Protein AF-A0A929DU86-F1 (afdb_monomer_lite)

Structure (mmCIF, N/CA/C/O backbone):
data_AF-A0A929DU86-F1
#
_entry.id   AF-A0A929DU86-F1
#
loop_
_atom_site.group_PDB
_atom_site.id
_atom_site.type_symbol
_atom_site.label_atom_id
_atom_site.label_alt_id
_atom_site.label_comp_id
_atom_site.label_asym_id
_atom_site.label_entity_id
_atom_site.label_seq_id
_atom_site.pdbx_PDB_ins_code
_atom_site.Cartn_x
_atom_site.Cartn_y
_atom_site.Cartn_z
_atom_site.occupancy
_atom_site.B_iso_or_equiv
_atom_site.auth_seq_id
_atom_site.auth_comp_id
_atom_site.auth_asym_id
_atom_site.auth_atom_id
_atom_site.pdbx_PDB_model_num
ATOM 1 N N . MET A 1 1 ? -38.414 12.224 11.458 1.00 49.38 1 MET A N 1
ATOM 2 C CA . MET A 1 1 ? -37.970 11.173 10.521 1.00 49.38 1 MET A CA 1
ATOM 3 C C . MET A 1 1 ? -37.760 9.918 11.339 1.00 49.38 1 MET A C 1
ATOM 5 O O . MET A 1 1 ? -37.027 9.978 12.318 1.00 49.38 1 MET A O 1
ATOM 9 N N . ASP A 1 2 ? -38.487 8.852 11.022 1.00 42.72 2 ASP A N 1
ATOM 10 C CA . ASP A 1 2 ? -38.368 7.562 11.698 1.00 42.72 2 ASP A CA 1
ATOM 11 C C . ASP A 1 2 ? -37.132 6.830 11.153 1.00 42.72 2 ASP A C 1
ATOM 13 O O . ASP A 1 2 ? -37.075 6.485 9.976 1.00 42.72 2 ASP A O 1
ATOM 17 N N . PHE A 1 3 ? -36.106 6.679 11.991 1.00 57.12 3 PHE A N 1
ATOM 18 C CA . PHE A 1 3 ? -34.837 6.036 11.633 1.00 57.12 3 PHE A CA 1
ATOM 19 C C . PHE A 1 3 ? -34.817 4.535 11.974 1.00 57.12 3 PHE A C 1
ATOM 21 O O . PHE A 1 3 ? -33.791 3.883 11.785 1.00 57.12 3 PHE A O 1
ATOM 28 N N . SER A 1 4 ? -35.930 3.971 12.464 1.00 52.88 4 SER A N 1
ATOM 29 C CA . SER A 1 4 ? -36.020 2.571 12.909 1.00 52.88 4 SER A CA 1
ATOM 30 C C . SER A 1 4 ? -35.920 1.536 11.777 1.00 52.88 4 SER A C 1
ATOM 32 O O . SER A 1 4 ? -35.673 0.361 12.038 1.00 52.88 4 SER A O 1
ATOM 34 N N . THR A 1 5 ? -36.047 1.967 10.519 1.00 49.41 5 THR A N 1
ATOM 35 C CA . THR A 1 5 ? -36.024 1.113 9.318 1.00 49.41 5 THR A CA 1
ATOM 36 C C . THR A 1 5 ? -34.770 1.272 8.452 1.00 49.41 5 THR A C 1
ATOM 38 O O . THR A 1 5 ? -34.666 0.628 7.404 1.00 49.41 5 THR A O 1
ATOM 41 N N . LEU A 1 6 ? -33.778 2.072 8.868 1.00 55.59 6 LEU A N 1
ATOM 42 C CA . LEU A 1 6 ? -32.525 2.193 8.117 1.00 55.59 6 LEU A CA 1
ATOM 43 C C . LEU A 1 6 ? -31.742 0.877 8.166 1.00 55.59 6 LEU A C 1
ATOM 45 O O . LEU A 1 6 ? -31.102 0.529 9.158 1.00 55.59 6 LEU A O 1
ATOM 49 N N . THR A 1 7 ? -31.781 0.141 7.058 1.00 59.94 7 THR A N 1
ATOM 50 C CA . THR A 1 7 ? -30.979 -1.067 6.894 1.00 59.94 7 THR A CA 1
ATOM 51 C C . THR A 1 7 ? -29.535 -0.642 6.656 1.00 59.94 7 THR A C 1
ATOM 53 O O . THR A 1 7 ? -29.201 -0.102 5.603 1.00 59.94 7 THR A O 1
ATOM 56 N N . VAL A 1 8 ? -28.672 -0.856 7.648 1.00 68.44 8 VAL A N 1
ATOM 57 C CA . VAL A 1 8 ? -27.230 -0.628 7.508 1.00 68.44 8 VAL A CA 1
ATOM 58 C C . VAL A 1 8 ? -26.722 -1.481 6.340 1.00 68.44 8 VAL A C 1
ATOM 60 O O . VAL A 1 8 ? -26.845 -2.709 6.361 1.00 68.44 8 VAL A O 1
ATOM 63 N N . VAL A 1 9 ? -26.194 -0.830 5.299 1.00 79.94 9 VAL A N 1
ATOM 64 C CA . VAL A 1 9 ? -25.701 -1.502 4.089 1.00 79.94 9 VAL A CA 1
ATOM 65 C C . VAL A 1 9 ? -24.575 -2.446 4.479 1.00 79.94 9 VAL A C 1
ATOM 67 O O . VAL A 1 9 ? -23.520 -2.002 4.902 1.00 79.94 9 VAL A O 1
ATOM 70 N N . ARG A 1 10 ? -24.761 -3.759 4.335 1.00 84.62 10 ARG A N 1
ATOM 71 C CA . ARG A 1 10 ? -23.707 -4.709 4.710 1.00 84.62 10 ARG A CA 1
ATOM 72 C C . ARG A 1 10 ? -22.477 -4.519 3.816 1.00 84.62 10 ARG A C 1
ATOM 74 O O . ARG A 1 10 ? -22.595 -4.715 2.605 1.00 84.62 10 ARG A O 1
ATOM 81 N N . PRO A 1 11 ? -21.301 -4.204 4.388 1.00 93.69 11 PRO A N 1
ATOM 82 C CA . PRO A 1 11 ? -20.085 -4.090 3.608 1.00 93.69 11 PRO A CA 1
ATOM 83 C C . PRO A 1 11 ? -19.728 -5.429 2.943 1.00 93.69 11 PRO A C 1
ATOM 85 O O . PRO A 1 11 ? -20.012 -6.493 3.516 1.00 93.69 11 PRO A O 1
ATOM 88 N N . PRO A 1 12 ? -19.115 -5.401 1.747 1.00 96.25 12 PRO A N 1
ATOM 89 C CA . PRO A 1 12 ? -18.686 -6.606 1.049 1.00 96.25 12 PRO A CA 1
ATOM 90 C C . PRO A 1 12 ? -17.732 -7.446 1.905 1.00 96.25 12 PRO A C 1
ATOM 92 O O . PRO A 1 12 ? -16.847 -6.924 2.589 1.00 96.25 12 PRO A O 1
ATOM 95 N N . GLU A 1 13 ? -17.921 -8.764 1.851 1.00 96.06 13 GLU A N 1
ATOM 96 C CA . GLU A 1 13 ? -17.039 -9.732 2.499 1.00 96.06 13 GLU A CA 1
ATOM 97 C C . GLU A 1 13 ? -15.807 -10.001 1.654 1.00 96.06 13 GLU A C 1
ATOM 99 O O . GLU A 1 13 ? -15.897 -10.139 0.434 1.00 96.06 13 GLU A O 1
ATOM 104 N N . VAL A 1 14 ? -14.667 -10.135 2.322 1.00 96.38 14 VAL A N 1
ATOM 105 C CA . VAL A 1 14 ? -13.437 -10.624 1.710 1.00 96.38 14 VAL A CA 1
ATOM 106 C C . VAL A 1 14 ? -12.867 -11.781 2.504 1.00 96.38 14 VAL A C 1
ATOM 108 O O . VAL A 1 14 ? -13.011 -11.858 3.720 1.00 96.38 14 VAL A O 1
ATOM 111 N N . ASN A 1 15 ? -12.213 -12.691 1.792 1.00 94.50 15 ASN A N 1
ATOM 112 C CA . ASN A 1 15 ? -11.548 -13.845 2.380 1.00 94.50 15 ASN A CA 1
ATOM 113 C C . ASN A 1 15 ? -10.096 -13.482 2.739 1.00 94.50 15 ASN A C 1
ATOM 115 O O . ASN A 1 15 ? -9.480 -12.663 2.056 1.00 94.50 15 ASN A O 1
ATOM 119 N N . SER A 1 16 ? -9.520 -14.083 3.779 1.00 94.44 16 SER A N 1
ATOM 120 C CA . SER A 1 16 ? -8.086 -13.951 4.074 1.00 94.44 16 SER A CA 1
ATOM 121 C C . SER A 1 16 ? -7.222 -14.829 3.165 1.00 94.44 16 SER A C 1
ATOM 123 O O . SER A 1 16 ? -6.085 -14.473 2.854 1.00 94.44 16 SER A O 1
ATOM 125 N N . SER A 1 17 ? -7.754 -15.964 2.708 1.00 93.75 17 SER A N 1
ATOM 126 C CA . SER A 1 17 ? -7.066 -16.861 1.782 1.00 93.75 17 SER A CA 1
ATOM 127 C C . SER A 1 17 ? -6.971 -16.250 0.385 1.00 93.75 17 SER A C 1
ATOM 129 O O . SER A 1 17 ? -7.870 -15.547 -0.088 1.00 93.75 17 SER A O 1
ATOM 131 N N . TRP A 1 18 ? -5.841 -16.482 -0.272 1.00 91.75 18 TRP A N 1
ATOM 132 C CA . TRP A 1 18 ? -5.642 -16.064 -1.651 1.00 91.75 18 TRP A CA 1
ATOM 133 C C . TRP A 1 18 ? -6.202 -17.117 -2.599 1.00 91.75 18 TRP A C 1
ATOM 135 O O . TRP A 1 18 ? -5.925 -18.307 -2.470 1.00 91.75 18 TRP A O 1
ATOM 145 N N . SER A 1 19 ? -6.982 -16.652 -3.564 1.00 93.31 19 SER A N 1
ATOM 146 C CA . SER A 1 19 ? -7.420 -17.447 -4.702 1.00 93.31 19 SER A CA 1
ATOM 147 C C . SER A 1 19 ? -6.293 -17.582 -5.731 1.00 93.31 19 SER A C 1
ATOM 149 O O . SER A 1 19 ? -5.336 -16.803 -5.743 1.00 93.31 19 SER A O 1
ATOM 151 N N . LEU A 1 20 ? -6.425 -18.533 -6.659 1.00 93.00 20 LEU A N 1
ATOM 152 C CA . LEU A 1 20 ? -5.516 -18.628 -7.808 1.00 93.00 20 LEU A CA 1
ATOM 153 C C . LEU A 1 20 ? -5.483 -17.327 -8.623 1.00 93.00 20 LEU A C 1
ATOM 155 O O . LEU A 1 20 ? -4.422 -16.936 -9.105 1.00 93.00 20 LEU A O 1
ATOM 159 N N . GLU A 1 21 ? -6.611 -16.620 -8.723 1.00 92.62 21 GLU A N 1
ATOM 160 C CA . GLU A 1 21 ? -6.683 -15.315 -9.383 1.00 92.62 21 GLU A CA 1
ATOM 161 C C . GLU A 1 21 ? -5.818 -14.266 -8.672 1.00 92.62 21 GLU A C 1
ATOM 163 O O . GLU A 1 21 ? -5.133 -13.487 -9.331 1.00 92.62 21 GLU A O 1
ATOM 168 N N . ASP A 1 22 ? -5.766 -14.281 -7.338 1.00 93.38 22 ASP A N 1
ATOM 169 C CA . ASP A 1 22 ? -4.914 -13.371 -6.565 1.00 93.38 22 ASP A CA 1
ATOM 170 C C . ASP A 1 22 ? -3.426 -13.657 -6.789 1.00 93.38 22 ASP A C 1
ATOM 172 O O . ASP A 1 22 ? -2.622 -12.731 -6.952 1.00 93.38 22 ASP A O 1
ATOM 176 N N . HIS A 1 23 ? -3.056 -14.939 -6.835 1.00 93.56 23 HIS A N 1
ATOM 177 C CA . HIS A 1 23 ? -1.688 -15.370 -7.113 1.00 93.56 23 HIS A CA 1
ATOM 178 C C . HIS A 1 23 ? -1.255 -14.987 -8.534 1.00 93.56 23 HIS A C 1
ATOM 180 O O . HIS A 1 23 ? -0.218 -14.339 -8.714 1.00 93.56 23 HIS A O 1
ATOM 186 N N . LEU A 1 24 ? -2.067 -15.325 -9.539 1.00 94.31 24 LEU A N 1
ATOM 187 C CA . LEU A 1 24 ? -1.808 -14.991 -10.941 1.00 94.31 24 LEU A CA 1
ATOM 188 C C . LEU A 1 24 ? -1.823 -13.478 -11.168 1.00 94.31 24 LEU A C 1
ATOM 190 O O . LEU A 1 24 ? -0.947 -12.942 -11.845 1.00 94.31 24 LEU A O 1
ATOM 194 N N . GLY A 1 25 ? -2.772 -12.772 -10.555 1.00 94.00 25 GLY A N 1
ATOM 195 C CA . GLY A 1 25 ? -2.869 -11.318 -10.584 1.00 94.00 25 GLY A CA 1
ATOM 196 C C . GLY A 1 25 ? -1.617 -10.664 -10.013 1.00 94.00 25 GLY A C 1
ATOM 197 O O . GLY A 1 25 ? -1.055 -9.772 -10.649 1.00 94.00 25 GLY A O 1
ATOM 198 N N . THR A 1 26 ? -1.128 -11.162 -8.873 1.00 92.38 26 THR A N 1
ATOM 199 C CA . THR A 1 26 ? 0.112 -10.698 -8.238 1.00 92.38 26 THR A CA 1
ATOM 200 C C . THR A 1 26 ? 1.330 -10.910 -9.126 1.00 92.38 26 THR A C 1
ATOM 202 O O . THR A 1 26 ? 2.142 -9.996 -9.283 1.00 92.38 26 THR A O 1
ATOM 205 N N . LEU A 1 27 ? 1.460 -12.090 -9.734 1.00 92.50 27 LEU A N 1
ATOM 206 C CA . LEU A 1 27 ? 2.554 -12.384 -10.655 1.00 92.50 27 LEU A CA 1
ATOM 207 C C . LEU A 1 27 ? 2.503 -11.457 -11.877 1.00 92.50 27 LEU A C 1
ATOM 209 O O . LEU A 1 27 ? 3.488 -10.803 -12.215 1.00 92.50 27 LEU A O 1
ATOM 213 N N . ARG A 1 28 ? 1.322 -11.316 -12.480 1.00 93.56 28 ARG A N 1
ATOM 214 C CA . ARG A 1 28 ? 1.081 -10.483 -13.661 1.00 93.56 28 ARG A CA 1
ATOM 215 C C . ARG A 1 28 ? 1.501 -9.025 -13.444 1.00 93.56 28 ARG A C 1
ATOM 217 O O . ARG A 1 28 ? 2.190 -8.452 -14.285 1.00 93.56 28 ARG A O 1
ATOM 224 N N . VAL A 1 29 ? 1.138 -8.421 -12.310 1.00 92.88 29 VAL A N 1
ATOM 225 C CA . VAL A 1 29 ? 1.489 -7.014 -12.025 1.00 92.88 29 VAL A CA 1
ATOM 226 C C . VAL A 1 29 ? 2.950 -6.805 -11.628 1.00 92.88 29 VAL A C 1
ATOM 228 O O . VAL A 1 29 ? 3.448 -5.677 -11.724 1.00 92.88 29 VAL A O 1
ATOM 231 N N . ARG A 1 30 ? 3.644 -7.862 -11.182 1.00 90.88 30 ARG A N 1
ATOM 232 C CA . ARG A 1 30 ? 5.102 -7.847 -10.983 1.00 90.88 30 ARG A CA 1
ATOM 233 C C . ARG A 1 30 ? 5.844 -7.824 -12.316 1.00 90.88 30 ARG A C 1
ATOM 235 O O . ARG A 1 30 ? 6.865 -7.158 -12.396 1.00 90.88 30 ARG A O 1
ATOM 242 N N . PHE A 1 31 ? 5.261 -8.417 -13.357 1.00 89.69 31 PHE A N 1
ATOM 243 C CA . PHE A 1 31 ? 5.701 -8.279 -14.748 1.00 89.69 31 PHE A CA 1
ATOM 244 C C . PHE A 1 31 ? 5.106 -7.058 -15.473 1.00 89.69 31 PHE A C 1
ATOM 246 O O . PHE A 1 31 ? 5.039 -7.032 -16.697 1.00 89.69 31 PHE A O 1
ATOM 253 N N . SER A 1 32 ? 4.628 -6.050 -14.735 1.00 87.50 32 SER A N 1
ATOM 254 C CA . SER A 1 32 ? 4.106 -4.783 -15.286 1.00 87.50 32 SER A CA 1
ATOM 255 C C . SER A 1 32 ? 2.826 -4.890 -16.121 1.00 87.50 32 SER A C 1
ATOM 257 O O . SER A 1 32 ? 2.322 -3.880 -16.618 1.00 87.50 32 SER A O 1
ATOM 259 N N . ILE A 1 33 ? 2.226 -6.074 -16.230 1.00 90.00 33 ILE A N 1
ATOM 260 C CA . ILE A 1 33 ? 1.021 -6.295 -17.027 1.00 90.00 33 ILE A CA 1
ATOM 261 C C . ILE A 1 33 ? -0.202 -5.840 -16.217 1.00 90.00 33 ILE A C 1
ATOM 263 O O . ILE A 1 33 ? -0.521 -6.377 -15.157 1.00 90.00 33 ILE A O 1
ATOM 267 N N . GLY A 1 34 ? -0.908 -4.814 -16.701 1.00 89.06 34 GLY A N 1
ATOM 268 C CA . GLY A 1 34 ? -2.147 -4.323 -16.078 1.00 89.06 34 GLY A CA 1
ATOM 269 C C . GLY A 1 34 ? -1.977 -3.659 -14.702 1.00 89.06 34 GLY A C 1
ATOM 270 O O . GLY A 1 34 ? -2.978 -3.357 -14.054 1.00 89.06 34 GLY A O 1
ATOM 271 N N . ARG A 1 35 ? -0.737 -3.385 -14.268 1.00 88.00 35 ARG A N 1
ATOM 272 C CA . ARG A 1 35 ? -0.401 -2.835 -12.941 1.00 88.00 35 ARG A CA 1
ATOM 273 C C . ARG A 1 35 ? -1.194 -1.573 -12.585 1.00 88.00 35 ARG A C 1
ATOM 275 O O . ARG A 1 35 ? -1.742 -1.487 -11.492 1.00 88.00 35 ARG A O 1
ATOM 282 N N . ASN A 1 36 ? -1.329 -0.635 -13.525 1.00 87.62 36 ASN A N 1
ATOM 283 C CA . ASN A 1 36 ? -2.003 0.653 -13.295 1.00 87.62 36 ASN A CA 1
ATOM 284 C C . ASN A 1 36 ? -3.511 0.528 -13.014 1.00 87.62 36 ASN A C 1
ATOM 286 O O . ASN A 1 36 ? -4.114 1.461 -12.483 1.00 87.62 36 ASN A O 1
ATOM 290 N N . ARG A 1 37 ? -4.120 -0.612 -13.365 1.00 92.19 37 ARG A N 1
ATOM 291 C CA . ARG A 1 37 ? -5.552 -0.897 -13.188 1.00 92.19 37 ARG A CA 1
ATOM 292 C C . ARG A 1 37 ? -5.820 -1.949 -12.106 1.00 92.19 37 ARG A C 1
ATOM 294 O O . ARG A 1 37 ? -6.964 -2.344 -11.922 1.00 92.19 37 ARG A O 1
ATOM 301 N N . TYR A 1 38 ? -4.795 -2.409 -11.387 1.00 95.62 38 TYR A N 1
ATOM 302 C CA . TYR A 1 38 ? -4.934 -3.472 -10.391 1.00 95.62 38 TYR A CA 1
ATOM 303 C C . TYR A 1 38 ? -5.400 -2.913 -9.041 1.00 95.62 38 TYR A C 1
ATOM 305 O O . TYR A 1 38 ? -4.601 -2.640 -8.142 1.00 95.62 38 TYR A O 1
ATOM 313 N N . ARG A 1 39 ? -6.710 -2.675 -8.933 1.00 96.75 39 ARG A N 1
ATOM 314 C CA . ARG A 1 39 ? -7.329 -1.935 -7.827 1.00 96.75 39 ARG A CA 1
ATOM 315 C C . ARG A 1 39 ? -8.546 -2.660 -7.271 1.00 96.75 39 ARG A C 1
ATOM 317 O O . ARG A 1 39 ? -9.203 -3.412 -7.985 1.00 96.75 39 ARG A O 1
ATOM 324 N N . VAL A 1 40 ? -8.847 -2.388 -6.010 1.00 97.44 40 VAL A N 1
ATOM 325 C CA . VAL A 1 40 ? -10.145 -2.677 -5.384 1.00 97.44 40 VAL A CA 1
ATOM 326 C C . VAL A 1 40 ? -10.956 -1.383 -5.284 1.00 97.44 40 VAL A C 1
ATOM 328 O O . VAL A 1 40 ? -10.398 -0.293 -5.410 1.00 97.44 40 VAL A O 1
ATOM 331 N N . LYS A 1 41 ? -12.276 -1.474 -5.096 1.00 97.75 41 LYS A N 1
ATOM 332 C CA . LYS A 1 41 ? -13.083 -0.269 -4.863 1.00 97.75 41 LYS A CA 1
ATOM 333 C C . LYS A 1 41 ? -12.730 0.309 -3.481 1.00 97.75 41 LYS A C 1
ATOM 335 O O . LYS A 1 41 ? -12.543 -0.464 -2.546 1.00 97.75 41 LYS A O 1
ATOM 340 N N . PRO A 1 42 ? -12.597 1.632 -3.324 1.00 98.25 42 PRO A N 1
ATOM 341 C CA . PRO A 1 42 ? -12.499 2.236 -2.000 1.00 98.25 42 PRO A CA 1
ATOM 342 C C . PRO A 1 42 ? -13.771 1.991 -1.187 1.00 98.25 42 PRO A C 1
ATOM 344 O O . PRO A 1 42 ? -14.856 1.847 -1.756 1.00 98.25 42 PRO A O 1
ATOM 347 N N . GLY A 1 43 ? -13.633 1.969 0.133 1.00 97.88 43 GLY A N 1
ATOM 348 C CA . GLY A 1 43 ? -14.745 1.771 1.055 1.00 97.88 43 GLY A CA 1
ATOM 349 C C . GLY A 1 43 ? -14.431 0.782 2.170 1.00 97.88 43 GLY A C 1
ATOM 350 O O . GLY A 1 43 ? -13.282 0.403 2.399 1.00 97.88 43 GLY A O 1
ATOM 351 N N . LEU A 1 44 ? -15.475 0.382 2.891 1.00 98.38 44 LEU A N 1
ATOM 352 C CA . LEU A 1 44 ? -15.375 -0.537 4.018 1.00 98.38 44 LEU A CA 1
ATOM 353 C C . LEU A 1 44 ? -15.578 -1.977 3.546 1.00 98.38 44 LEU A C 1
ATOM 355 O O . LEU A 1 44 ? -16.484 -2.260 2.766 1.00 98.38 44 LEU A O 1
ATOM 359 N N . TYR A 1 45 ? -14.756 -2.884 4.052 1.00 98.50 45 TYR A N 1
ATOM 360 C CA . TYR A 1 45 ? -14.836 -4.318 3.804 1.00 98.50 45 TYR A CA 1
ATOM 361 C C . TYR A 1 45 ? -14.856 -5.061 5.134 1.00 98.50 45 TYR A C 1
ATOM 363 O O . TYR A 1 45 ? -14.207 -4.637 6.094 1.00 98.50 45 TYR A O 1
ATOM 371 N N . ARG A 1 46 ? -15.568 -6.187 5.186 1.00 97.56 46 ARG A N 1
ATOM 372 C CA . ARG A 1 46 ? -15.538 -7.085 6.345 1.00 97.56 46 ARG A CA 1
ATOM 373 C C . ARG A 1 46 ? -14.657 -8.294 6.067 1.00 97.56 46 ARG A C 1
ATOM 375 O O . ARG A 1 46 ? -14.808 -8.946 5.034 1.00 97.56 46 ARG A O 1
ATOM 382 N N . LEU A 1 47 ? -13.770 -8.599 7.004 1.00 97.75 47 LEU A N 1
ATOM 383 C CA . LEU A 1 47 ? -13.033 -9.853 7.050 1.00 97.75 47 LEU A CA 1
ATOM 384 C C . LEU A 1 47 ? -13.626 -10.710 8.168 1.00 97.75 47 LEU A C 1
ATOM 386 O O . LEU A 1 47 ? -13.615 -10.288 9.322 1.00 97.75 47 LEU A O 1
ATOM 390 N N . GLY A 1 48 ? -14.172 -11.874 7.814 1.00 95.88 48 GLY A N 1
ATOM 391 C CA . GLY A 1 48 ? -14.896 -12.726 8.756 1.00 95.88 48 GLY A CA 1
ATOM 392 C C . GLY A 1 48 ? -16.227 -12.108 9.205 1.00 95.88 48 GLY A C 1
ATOM 393 O O . GLY A 1 48 ? -17.030 -11.636 8.386 1.00 95.88 48 GLY A O 1
ATOM 394 N N . ARG A 1 49 ? -16.474 -12.121 10.517 1.00 96.06 49 ARG A N 1
ATOM 395 C CA . ARG A 1 49 ? -17.698 -11.640 11.178 1.00 96.06 49 ARG A CA 1
ATOM 396 C C . ARG A 1 49 ? -17.390 -10.520 12.187 1.00 96.06 49 ARG A C 1
ATOM 398 O O . ARG A 1 49 ? -17.637 -10.694 13.379 1.00 96.06 49 ARG A O 1
ATOM 405 N N . PRO A 1 50 ? -16.866 -9.366 11.736 1.00 97.06 50 PRO A N 1
ATOM 406 C CA . PRO A 1 50 ? -16.479 -8.290 12.637 1.00 97.06 50 PRO A CA 1
ATOM 407 C C . PRO A 1 50 ? -17.678 -7.704 13.382 1.00 97.06 50 PRO A C 1
ATOM 409 O O . PRO A 1 50 ? -18.743 -7.464 12.808 1.00 97.06 50 PRO A O 1
ATOM 412 N N . GLY A 1 51 ? -17.476 -7.483 14.679 1.00 95.44 51 GLY A N 1
ATOM 413 C CA . GLY A 1 51 ? -18.432 -6.851 15.578 1.00 95.44 51 GLY A CA 1
ATOM 414 C C . GLY A 1 51 ? -18.153 -5.361 15.771 1.00 95.44 51 GLY A C 1
ATOM 415 O O . GLY A 1 51 ? -17.310 -4.764 15.097 1.00 95.44 51 GLY A O 1
ATOM 416 N N . LYS A 1 52 ? -18.849 -4.761 16.743 1.00 96.50 52 LYS A N 1
ATOM 417 C CA . LYS A 1 52 ? -18.686 -3.339 17.084 1.00 96.50 52 LYS A CA 1
ATOM 418 C C . LYS A 1 52 ? -17.346 -3.006 17.738 1.00 96.50 52 LYS A C 1
ATOM 420 O O . LYS A 1 52 ? -16.917 -1.857 17.667 1.00 96.50 52 LYS A O 1
ATOM 425 N N . ASP A 1 53 ? -16.696 -3.999 18.330 1.00 96.81 53 ASP A N 1
ATOM 426 C CA . ASP A 1 53 ? -15.411 -3.841 19.014 1.00 96.81 53 ASP A CA 1
ATOM 427 C C . ASP A 1 53 ? -14.231 -4.355 18.168 1.00 96.81 53 ASP A C 1
ATOM 429 O O . ASP A 1 53 ? -13.087 -4.307 18.613 1.00 96.81 53 ASP A O 1
ATOM 433 N N . SER A 1 54 ? -14.499 -4.843 16.948 1.00 97.62 54 SER A N 1
ATOM 434 C CA . SER A 1 54 ? -13.474 -5.302 16.005 1.00 97.62 54 SER A CA 1
ATOM 435 C C . SER A 1 54 ? -12.649 -4.140 15.460 1.00 97.62 54 SER A C 1
ATOM 437 O O . SER A 1 54 ? -13.191 -3.102 15.082 1.00 97.62 54 SER A O 1
ATOM 439 N N . GLU A 1 55 ? -11.339 -4.353 15.323 1.00 97.94 55 GLU A N 1
ATOM 440 C CA . GLU A 1 55 ? -10.422 -3.325 14.831 1.00 97.94 55 GLU A CA 1
ATOM 441 C C . GLU A 1 55 ? -10.732 -2.869 13.402 1.00 97.94 55 GLU A C 1
ATOM 443 O O . GLU A 1 55 ? -11.135 -3.653 12.539 1.00 97.94 55 GLU A O 1
ATOM 448 N N . VAL A 1 56 ? -10.443 -1.590 13.144 1.00 98.62 56 VAL A N 1
ATOM 449 C CA . VAL A 1 56 ? -10.500 -0.987 11.810 1.00 98.62 56 VAL A CA 1
ATOM 450 C C . VAL A 1 56 ? -9.083 -0.801 11.281 1.00 98.62 56 VAL A C 1
ATOM 452 O O . VAL A 1 56 ? -8.329 0.039 11.778 1.00 98.62 56 VAL A O 1
ATOM 455 N N . ILE A 1 57 ? -8.733 -1.568 10.252 1.00 98.62 57 ILE A N 1
ATOM 456 C CA . ILE A 1 57 ? -7.426 -1.551 9.595 1.00 98.62 57 ILE A CA 1
ATOM 457 C C . ILE A 1 57 ? -7.522 -0.743 8.302 1.00 98.62 57 ILE A C 1
ATOM 459 O O . ILE A 1 57 ? -8.313 -1.063 7.417 1.00 98.62 57 ILE A O 1
ATOM 463 N N . VAL A 1 58 ? -6.713 0.305 8.174 1.00 98.75 58 VAL A N 1
ATOM 464 C CA . VAL A 1 58 ? -6.712 1.186 7.001 1.00 98.75 58 VAL A CA 1
ATOM 465 C C . VAL A 1 58 ? -5.683 0.702 5.980 1.00 98.75 58 VAL A C 1
ATOM 467 O O . VAL A 1 58 ? -4.550 0.380 6.333 1.00 98.75 58 VAL A O 1
ATOM 470 N N . THR A 1 59 ? -6.041 0.678 4.698 1.00 98.62 59 THR A N 1
ATOM 471 C CA . THR A 1 59 ? -5.113 0.338 3.608 1.00 98.62 59 THR A CA 1
ATOM 472 C C . THR A 1 59 ? -5.424 1.110 2.324 1.00 98.62 59 THR A C 1
ATOM 474 O O . THR A 1 59 ? -6.392 1.861 2.247 1.00 98.62 59 THR A O 1
ATOM 477 N N . ALA A 1 60 ? -4.560 0.973 1.325 1.00 98.38 60 ALA A N 1
ATOM 478 C CA . ALA A 1 60 ? -4.689 1.593 0.009 1.00 98.38 60 ALA A CA 1
ATOM 479 C C . ALA A 1 60 ? -5.525 0.721 -0.945 1.00 98.38 60 ALA A C 1
ATOM 481 O O . ALA A 1 60 ? -5.497 -0.507 -0.841 1.00 98.38 60 ALA A O 1
ATOM 482 N N . ASN A 1 61 ? -6.193 1.323 -1.936 1.00 98.19 61 ASN A N 1
ATOM 483 C CA . ASN A 1 61 ? -6.964 0.574 -2.938 1.00 98.19 61 ASN A CA 1
ATOM 484 C C . ASN A 1 61 ? -6.115 -0.139 -4.001 1.00 98.19 61 ASN A C 1
ATOM 486 O O . ASN A 1 61 ? -6.661 -0.800 -4.887 1.00 98.19 61 ASN A O 1
ATOM 490 N N . TYR A 1 62 ? -4.785 -0.049 -3.927 1.00 97.75 62 TYR A N 1
ATOM 491 C CA . TYR A 1 62 ? -3.916 -0.912 -4.715 1.00 97.75 62 TYR A CA 1
ATOM 492 C C . TYR A 1 62 ? -4.090 -2.365 -4.275 1.00 97.75 62 TYR A C 1
ATOM 494 O O . TYR A 1 62 ? -3.783 -2.713 -3.133 1.00 97.75 62 TYR A O 1
ATOM 502 N N . LYS A 1 63 ? -4.557 -3.233 -5.181 1.00 97.19 63 LYS A N 1
ATOM 503 C CA . LYS A 1 63 ? -5.017 -4.578 -4.807 1.00 97.19 63 LYS A CA 1
ATOM 504 C C . LYS A 1 63 ? -3.918 -5.431 -4.159 1.00 97.19 63 LYS A C 1
ATOM 506 O O . LYS A 1 63 ? -4.226 -6.179 -3.246 1.00 97.19 63 LYS A O 1
ATOM 511 N N . LEU A 1 64 ? -2.638 -5.246 -4.509 1.00 95.69 64 LEU A N 1
ATOM 512 C CA . LEU A 1 64 ? -1.537 -5.903 -3.783 1.00 95.69 64 LEU A CA 1
ATOM 513 C C . LEU A 1 64 ? -1.450 -5.475 -2.312 1.00 95.69 64 LEU A C 1
ATOM 515 O O . LEU A 1 64 ? -1.224 -6.314 -1.451 1.00 95.69 64 LEU A O 1
ATOM 519 N N . SER A 1 65 ? -1.603 -4.181 -2.014 1.00 97.00 65 SER A N 1
ATOM 520 C CA . SER A 1 65 ? -1.583 -3.684 -0.631 1.00 97.00 65 SER A CA 1
ATOM 521 C C . SER A 1 65 ? -2.783 -4.209 0.153 1.00 97.00 65 SER A C 1
ATOM 523 O O . SER A 1 65 ? -2.633 -4.656 1.287 1.00 97.00 65 SER A O 1
ATOM 525 N N . PHE A 1 66 ? -3.958 -4.212 -0.474 1.00 97.94 66 PHE A N 1
ATOM 526 C CA . PHE A 1 66 ? -5.173 -4.783 0.095 1.00 97.94 66 PHE A CA 1
ATOM 527 C C . PHE A 1 66 ? -5.046 -6.291 0.378 1.00 97.94 66 PHE A C 1
ATOM 529 O O . PHE A 1 66 ? -5.348 -6.745 1.482 1.00 97.94 66 PHE A O 1
ATOM 536 N N . ASP A 1 67 ? -4.550 -7.061 -0.597 1.00 97.56 67 ASP A N 1
ATOM 537 C CA . ASP A 1 67 ? -4.414 -8.518 -0.510 1.00 97.56 67 ASP A CA 1
ATOM 538 C C . ASP A 1 67 ? -3.436 -8.956 0.584 1.00 97.56 67 ASP A C 1
ATOM 540 O O . ASP A 1 67 ? -3.675 -9.971 1.241 1.00 97.56 67 ASP A O 1
ATOM 544 N N . GLN A 1 68 ? -2.355 -8.199 0.799 1.00 97.00 68 GLN A N 1
ATOM 545 C CA . GLN A 1 68 ? -1.428 -8.474 1.897 1.00 97.00 68 GLN A CA 1
ATOM 546 C C . GLN A 1 68 ? -2.086 -8.229 3.255 1.00 97.00 68 GLN A C 1
ATOM 548 O O . GLN A 1 68 ? -2.012 -9.090 4.126 1.00 97.00 68 GLN A O 1
ATOM 553 N N . VAL A 1 69 ? -2.823 -7.123 3.414 1.00 97.88 69 VAL A N 1
ATOM 554 C CA . VAL A 1 69 ? -3.527 -6.824 4.671 1.00 97.88 69 VAL A CA 1
ATOM 555 C C . VAL A 1 69 ? -4.558 -7.902 5.005 1.00 97.88 69 VAL A C 1
ATOM 557 O O . VAL A 1 69 ? -4.491 -8.480 6.088 1.00 97.88 69 VAL A O 1
ATOM 560 N N . ARG A 1 70 ? -5.475 -8.243 4.087 1.00 97.12 70 ARG A N 1
ATOM 561 C CA . ARG A 1 70 ? -6.503 -9.266 4.375 1.00 97.12 70 ARG A CA 1
ATOM 562 C C . ARG A 1 70 ? -5.895 -10.637 4.690 1.00 97.12 70 ARG A C 1
ATOM 564 O O . ARG A 1 70 ? -6.427 -11.362 5.525 1.00 97.12 70 ARG A O 1
ATOM 571 N N . ARG A 1 71 ? -4.767 -10.984 4.057 1.00 97.25 71 ARG A N 1
ATOM 572 C CA . ARG A 1 71 ? -4.055 -12.243 4.303 1.00 97.25 71 ARG A CA 1
ATOM 573 C C . ARG A 1 71 ? -3.390 -12.261 5.672 1.00 97.25 71 ARG A C 1
ATOM 575 O O . ARG A 1 71 ? -3.529 -13.244 6.397 1.00 97.25 71 ARG A O 1
ATOM 582 N N . SER A 1 72 ? -2.693 -11.190 6.043 1.00 97.12 72 SER A N 1
ATOM 583 C CA . SER A 1 72 ? -2.038 -11.087 7.351 1.00 97.12 72 SER A CA 1
ATOM 584 C C . SER A 1 72 ? -3.035 -11.144 8.512 1.00 97.12 72 SER A C 1
ATOM 586 O O . SER A 1 72 ? -2.717 -11.663 9.579 1.00 97.12 72 SER A O 1
ATOM 588 N N . LEU A 1 73 ? -4.267 -10.688 8.283 1.00 97.00 73 LEU A N 1
ATOM 589 C CA . LEU A 1 73 ? -5.362 -10.731 9.251 1.00 97.00 73 LEU A CA 1
ATOM 590 C C . LEU A 1 73 ? -6.090 -12.085 9.312 1.00 97.00 73 LEU A C 1
ATOM 592 O O . LEU A 1 73 ? -7.111 -12.193 9.982 1.00 97.00 73 LEU A O 1
ATOM 596 N N . SER A 1 74 ? -5.588 -13.135 8.649 1.00 96.19 74 SER A N 1
ATOM 597 C CA . SER A 1 74 ? -6.214 -14.460 8.713 1.00 96.19 74 SER A CA 1
ATOM 598 C C . SER A 1 74 ? -6.405 -14.927 10.159 1.00 96.19 74 SER A C 1
ATOM 600 O O . SER A 1 74 ? -5.451 -14.919 10.951 1.00 96.19 74 SER A O 1
ATOM 602 N N . GLY A 1 75 ? -7.633 -15.351 10.470 1.00 94.56 75 GLY A N 1
ATOM 603 C CA . GLY A 1 75 ? -8.066 -15.758 11.807 1.00 94.56 75 GLY A CA 1
ATOM 604 C C . GLY A 1 75 ? -8.571 -14.619 12.702 1.00 94.56 75 GLY A C 1
ATOM 605 O O . GLY A 1 75 ? -8.906 -14.892 13.848 1.00 94.56 75 GLY A O 1
ATOM 606 N N . LEU A 1 76 ? -8.629 -13.374 12.214 1.00 95.62 76 LEU A N 1
ATOM 607 C CA . LEU A 1 76 ? -9.237 -12.245 12.923 1.00 95.62 76 LEU A CA 1
ATOM 608 C C . LEU A 1 76 ? -10.500 -11.750 12.220 1.00 95.62 76 LEU A C 1
ATOM 610 O O . LEU A 1 76 ? -10.542 -11.637 10.995 1.00 95.62 76 LEU A O 1
ATOM 614 N N . ASP A 1 77 ? -11.480 -11.361 13.029 1.00 97.62 77 ASP A N 1
ATOM 615 C CA . ASP A 1 77 ? -12.653 -10.621 12.585 1.00 97.62 77 ASP A CA 1
ATOM 616 C C . ASP A 1 77 ? -12.352 -9.117 12.630 1.00 97.62 77 ASP A C 1
ATOM 618 O O . ASP A 1 77 ? -12.239 -8.523 13.708 1.00 97.62 77 ASP A O 1
ATOM 622 N N . ALA A 1 78 ? -12.199 -8.497 11.459 1.00 98.00 78 ALA A N 1
ATOM 623 C CA . ALA A 1 78 ? -11.756 -7.109 11.340 1.00 98.00 78 ALA A CA 1
ATOM 624 C C . ALA A 1 78 ? -12.489 -6.337 10.237 1.00 98.00 78 ALA A C 1
ATOM 626 O O . ALA A 1 78 ? -12.935 -6.892 9.227 1.00 98.00 78 ALA A O 1
ATOM 627 N N . TRP A 1 79 ? -12.558 -5.022 10.417 1.00 98.50 79 TRP A N 1
ATOM 628 C CA . TRP A 1 79 ? -12.988 -4.080 9.394 1.00 98.50 79 TRP A CA 1
ATOM 629 C C . TRP A 1 79 ? -11.770 -3.587 8.612 1.00 98.50 79 TRP A C 1
ATOM 631 O O . TRP A 1 79 ? -10.784 -3.154 9.205 1.00 98.50 79 TRP A O 1
ATOM 641 N N . ILE A 1 80 ? -11.823 -3.617 7.281 1.00 98.69 80 ILE A N 1
ATOM 642 C CA . ILE A 1 80 ? -10.761 -3.087 6.417 1.00 98.69 80 ILE A CA 1
ATOM 643 C C . ILE A 1 80 ? -11.298 -1.845 5.705 1.00 98.69 80 ILE A C 1
ATOM 645 O O . ILE A 1 80 ? -12.185 -1.949 4.859 1.00 98.69 80 ILE A O 1
ATOM 649 N N . LEU A 1 81 ? -10.769 -0.671 6.049 1.00 98.75 81 LEU A N 1
ATOM 650 C CA . LEU A 1 81 ? -11.116 0.597 5.411 1.00 98.75 81 LEU A CA 1
ATOM 651 C C . LEU A 1 81 ? -10.112 0.900 4.296 1.00 98.75 81 LEU A C 1
ATOM 653 O O . LEU A 1 81 ? -8.927 1.128 4.543 1.00 98.75 81 LEU A O 1
ATOM 657 N N . VAL A 1 82 ? -10.588 0.903 3.059 1.00 98.75 82 VAL A N 1
ATOM 658 C CA . VAL A 1 82 ? -9.765 1.068 1.862 1.00 98.75 82 VAL A CA 1
ATOM 659 C C . VAL A 1 82 ? -9.871 2.499 1.345 1.00 98.75 82 VAL A C 1
ATOM 661 O O . VAL A 1 82 ? -10.955 2.945 0.973 1.00 98.75 82 VAL A O 1
ATOM 664 N N . LEU A 1 83 ? -8.737 3.197 1.284 1.00 98.62 83 LEU A N 1
ATOM 665 C CA . LEU A 1 83 ? -8.630 4.563 0.765 1.00 98.62 83 LEU A CA 1
ATOM 666 C C . LEU A 1 83 ? -8.429 4.586 -0.752 1.00 98.62 83 LEU A C 1
ATOM 668 O O . LEU A 1 83 ? -7.733 3.727 -1.300 1.00 98.62 83 LEU A O 1
ATOM 672 N N . GLU A 1 84 ? -8.973 5.597 -1.430 1.00 98.06 84 GLU A N 1
ATOM 673 C CA . GLU A 1 84 ? -8.700 5.849 -2.846 1.00 98.06 84 GLU A CA 1
ATOM 674 C C . GLU A 1 84 ? -7.276 6.385 -3.025 1.00 98.06 84 GLU A C 1
ATOM 676 O O . GLU A 1 84 ? -6.973 7.538 -2.728 1.00 98.06 84 GLU A O 1
ATOM 681 N N . THR A 1 85 ? -6.385 5.538 -3.537 1.00 97.75 85 THR A N 1
ATOM 682 C CA . THR A 1 85 ? -4.991 5.898 -3.831 1.00 97.75 85 THR A CA 1
ATOM 683 C C . THR A 1 85 ? -4.653 5.752 -5.308 1.00 97.75 85 THR A C 1
ATOM 685 O O . THR A 1 85 ? -3.483 5.711 -5.687 1.00 97.75 85 THR A O 1
ATOM 688 N N . TYR A 1 86 ? -5.663 5.625 -6.164 1.00 96.38 86 TYR A N 1
ATOM 689 C CA . TYR A 1 86 ? -5.543 5.414 -7.597 1.00 96.38 86 TYR A CA 1
ATOM 690 C C . TYR A 1 86 ? -4.609 4.251 -7.950 1.00 96.38 86 TYR A C 1
ATOM 692 O O . TYR A 1 86 ? -3.836 4.315 -8.908 1.00 96.38 86 TYR A O 1
ATOM 700 N N . GLY A 1 87 ? -4.681 3.157 -7.184 1.00 95.38 87 GLY A N 1
ATOM 701 C CA . GLY A 1 87 ? -3.856 1.972 -7.412 1.00 95.38 87 GLY A CA 1
ATOM 702 C C . GLY A 1 87 ? -2.380 2.165 -7.078 1.00 95.38 87 GLY A C 1
ATOM 703 O O . GLY A 1 87 ? -1.535 1.447 -7.610 1.00 95.38 87 GLY A O 1
ATOM 704 N N . ILE A 1 88 ? -2.060 3.124 -6.210 1.00 96.00 88 ILE A N 1
ATOM 705 C CA . ILE A 1 88 ? -0.716 3.345 -5.680 1.00 96.00 88 ILE A CA 1
ATOM 706 C C . ILE A 1 88 ? -0.624 2.707 -4.285 1.00 96.00 88 ILE A C 1
ATOM 708 O O . ILE A 1 88 ? -1.565 2.782 -3.494 1.00 96.00 88 ILE A O 1
ATOM 712 N N . ASN A 1 89 ? 0.501 2.051 -3.981 1.00 96.00 89 ASN A N 1
ATOM 713 C CA . ASN A 1 89 ? 0.751 1.469 -2.656 1.00 96.00 89 ASN A CA 1
ATOM 714 C C . ASN A 1 89 ? 0.743 2.540 -1.545 1.00 96.00 89 ASN A C 1
ATOM 716 O O . ASN A 1 89 ? 0.891 3.726 -1.825 1.00 96.00 89 ASN A O 1
ATOM 720 N N . VAL A 1 90 ? 0.640 2.110 -0.284 1.00 97.75 90 VAL A N 1
ATOM 721 C CA . VAL A 1 90 ? 0.541 3.009 0.880 1.00 97.75 90 VAL A CA 1
ATOM 722 C C . VAL A 1 90 ? 1.671 4.044 0.945 1.00 97.75 90 VAL A C 1
ATOM 724 O O . VAL A 1 90 ? 1.386 5.230 1.060 1.00 97.75 90 VAL A O 1
ATOM 727 N N . TRP A 1 91 ? 2.937 3.626 0.851 1.00 96.50 91 TRP A N 1
ATOM 728 C CA . TRP A 1 91 ? 4.079 4.528 1.049 1.00 96.50 91 TRP A CA 1
ATOM 729 C C . TRP A 1 91 ? 4.164 5.605 -0.039 1.00 96.50 91 TRP A C 1
ATOM 731 O O . TRP A 1 91 ? 4.213 6.800 0.255 1.00 96.50 91 TRP A O 1
ATOM 741 N N . CYS A 1 92 ? 4.108 5.197 -1.309 1.00 96.12 92 CYS A N 1
ATOM 742 C CA . CYS A 1 92 ? 4.141 6.127 -2.432 1.00 96.12 92 CYS A CA 1
ATOM 743 C C . CYS A 1 92 ? 2.899 7.030 -2.451 1.00 96.12 92 CYS A C 1
ATOM 745 O O . CYS A 1 92 ? 3.000 8.203 -2.803 1.00 96.12 92 CYS A O 1
ATOM 747 N N . ALA A 1 93 ? 1.727 6.499 -2.092 1.00 97.75 93 ALA A N 1
ATOM 748 C CA . ALA A 1 93 ? 0.490 7.269 -2.037 1.00 97.75 93 ALA A CA 1
ATOM 749 C C . ALA A 1 93 ? 0.504 8.294 -0.898 1.00 97.75 93 ALA A C 1
ATOM 751 O O . ALA A 1 93 ? -0.014 9.392 -1.085 1.00 97.75 93 ALA A O 1
ATOM 752 N N . ALA A 1 94 ? 1.121 7.966 0.242 1.00 97.50 94 ALA A N 1
ATOM 753 C CA . ALA A 1 94 ? 1.273 8.874 1.374 1.00 97.50 94 ALA A CA 1
ATOM 754 C C . ALA A 1 94 ? 2.214 10.030 1.031 1.00 97.50 94 ALA A C 1
ATOM 756 O O . ALA A 1 94 ? 1.851 11.184 1.228 1.00 97.50 94 ALA A O 1
ATOM 757 N N . GLY A 1 95 ? 3.366 9.739 0.414 1.00 95.62 95 GLY A N 1
ATOM 758 C CA . GLY A 1 95 ? 4.282 10.779 -0.069 1.00 95.62 95 GLY A CA 1
ATOM 759 C C . GLY A 1 95 ? 3.665 11.692 -1.138 1.00 95.62 95 GLY A C 1
ATOM 760 O O . GLY A 1 95 ? 4.000 12.867 -1.211 1.00 95.62 95 GLY A O 1
ATOM 761 N N . LYS A 1 96 ? 2.726 11.173 -1.942 1.00 93.69 96 LYS A N 1
ATOM 762 C CA . LYS A 1 96 ? 1.963 11.949 -2.939 1.00 93.69 96 LYS A CA 1
ATOM 763 C C . LYS A 1 96 ? 0.694 12.615 -2.382 1.00 93.69 96 LYS A C 1
ATOM 765 O O . LYS A 1 96 ? 0.022 13.318 -3.128 1.00 93.69 96 LYS A O 1
ATOM 770 N N . GLY A 1 97 ? 0.321 12.352 -1.128 1.00 94.31 97 GLY A N 1
ATOM 771 C CA . GLY A 1 97 ? -0.871 12.906 -0.471 1.00 94.31 97 GLY A CA 1
ATOM 772 C C . GLY A 1 97 ? -2.212 12.213 -0.766 1.00 94.31 97 GLY A C 1
ATOM 773 O O . GLY A 1 97 ? -3.217 12.583 -0.169 1.00 94.31 97 GLY A O 1
ATOM 774 N N . THR A 1 98 ? -2.260 11.192 -1.632 1.00 96.81 98 THR A N 1
ATOM 775 C CA . THR A 1 98 ? -3.513 10.456 -1.935 1.00 96.81 98 THR A CA 1
ATOM 776 C C . THR A 1 98 ? -3.896 9.481 -0.823 1.00 96.81 98 THR A C 1
ATOM 778 O O . THR A 1 98 ? -5.066 9.354 -0.484 1.00 96.81 98 THR A O 1
ATOM 781 N N . PHE A 1 99 ? -2.909 8.858 -0.171 1.00 98.44 99 PHE A N 1
ATOM 782 C CA . PHE A 1 99 ? -3.112 8.225 1.134 1.00 98.44 99 PHE A CA 1
ATOM 783 C C . PHE A 1 99 ? -2.945 9.302 2.214 1.00 98.44 99 PHE A C 1
ATOM 785 O O . PHE A 1 99 ? -1.895 9.409 2.846 1.00 98.44 99 PHE A O 1
ATOM 792 N N . GLY A 1 100 ? -3.955 10.164 2.342 1.00 98.00 100 GLY A N 1
ATOM 793 C CA . GLY A 1 100 ? -3.884 11.389 3.139 1.00 98.00 100 GLY A CA 1
ATOM 794 C C . GLY A 1 100 ? -4.972 11.516 4.202 1.00 98.00 100 GLY A C 1
ATOM 795 O O . GLY A 1 100 ? -5.968 10.792 4.182 1.00 98.00 100 GLY A O 1
ATOM 796 N N . SER A 1 101 ? -4.809 12.476 5.121 1.00 98.56 101 SER A N 1
ATOM 797 C CA . SER A 1 101 ? -5.828 12.789 6.138 1.00 98.56 101 SER A CA 1
ATOM 798 C C . SER A 1 101 ? -7.207 13.063 5.541 1.00 98.56 101 SER A C 1
ATOM 800 O O . SER A 1 101 ? -8.191 12.559 6.071 1.00 98.56 101 SER A O 1
ATOM 802 N N . ASP A 1 102 ? -7.288 13.846 4.462 1.00 98.38 102 ASP A N 1
ATOM 803 C CA . ASP A 1 102 ? -8.572 14.249 3.873 1.00 98.38 102 ASP A CA 1
ATOM 804 C C . ASP A 1 102 ? -9.310 13.065 3.253 1.00 98.38 102 ASP A C 1
ATOM 806 O O . ASP A 1 102 ? -10.500 12.882 3.507 1.00 98.38 102 ASP A O 1
ATOM 810 N N . GLU A 1 103 ? -8.590 12.202 2.534 1.00 98.56 103 GLU A N 1
ATOM 811 C CA . GLU A 1 103 ? -9.145 10.957 2.004 1.00 98.56 103 GLU A CA 1
ATOM 812 C C . GLU A 1 103 ? -9.588 10.015 3.131 1.00 98.56 103 GLU A C 1
ATOM 814 O O . GLU A 1 103 ? -10.680 9.452 3.074 1.00 98.56 103 GLU A O 1
ATOM 819 N N . LEU A 1 104 ? -8.791 9.879 4.196 1.00 98.69 104 LEU A N 1
ATOM 820 C CA . LEU A 1 104 ? -9.160 9.062 5.353 1.00 98.69 104 LEU A CA 1
ATOM 821 C C . LEU A 1 104 ? -10.431 9.586 6.040 1.00 98.69 104 LEU A C 1
ATOM 823 O O . LEU A 1 104 ? -11.338 8.808 6.332 1.00 98.69 104 LEU A O 1
ATOM 827 N N . ILE A 1 105 ? -10.530 10.898 6.265 1.00 98.69 105 ILE A N 1
ATOM 828 C CA . ILE A 1 105 ? -11.722 11.539 6.842 1.00 98.69 105 ILE A CA 1
ATOM 829 C C . ILE A 1 105 ? -12.936 11.327 5.934 1.00 98.69 105 ILE A C 1
ATOM 831 O O . ILE A 1 105 ? -14.015 10.988 6.426 1.00 98.69 105 ILE A O 1
ATOM 835 N N . ARG A 1 106 ? -12.766 11.506 4.619 1.00 98.44 106 ARG A N 1
ATOM 836 C CA . ARG A 1 106 ? -13.817 11.285 3.623 1.00 98.44 106 ARG A CA 1
ATOM 837 C C . ARG A 1 106 ? -14.337 9.853 3.692 1.00 98.44 106 ARG A C 1
ATOM 839 O O . ARG A 1 106 ? -15.537 9.667 3.858 1.00 98.44 106 ARG A O 1
ATOM 846 N N . GLN A 1 107 ? -13.449 8.860 3.679 1.00 98.25 107 GLN A N 1
ATOM 847 C CA . GLN A 1 107 ? -13.832 7.449 3.752 1.00 98.25 107 GLN A CA 1
ATOM 848 C C . GLN A 1 107 ? -14.525 7.091 5.065 1.00 98.25 107 GLN A C 1
ATOM 850 O O . GLN A 1 107 ? -15.524 6.378 5.048 1.00 98.25 107 GLN A O 1
ATOM 855 N N . VAL A 1 108 ? -14.075 7.624 6.205 1.00 98.19 108 VAL A N 1
ATOM 856 C CA . VAL A 1 108 ? -14.761 7.430 7.497 1.00 98.19 108 VAL A CA 1
ATOM 857 C C . VAL A 1 108 ? -16.207 7.945 7.451 1.00 98.19 108 VAL A C 1
ATOM 859 O O . VAL A 1 108 ? -17.104 7.299 7.997 1.00 98.19 108 VAL A O 1
ATOM 862 N N . ARG A 1 109 ? -16.444 9.089 6.795 1.00 97.31 109 ARG A N 1
ATOM 863 C CA . ARG A 1 109 ? -17.778 9.695 6.659 1.00 97.31 109 ARG A CA 1
ATOM 864 C C . ARG A 1 109 ? -18.653 8.954 5.650 1.00 97.31 109 ARG A C 1
ATOM 866 O O . ARG A 1 109 ? -19.776 8.596 5.986 1.00 97.31 109 ARG A O 1
ATOM 873 N N . GLU A 1 110 ? -18.142 8.701 4.447 1.00 96.31 110 GLU A N 1
ATOM 874 C CA . GLU A 1 110 ? -18.887 8.047 3.361 1.00 96.31 110 GLU A CA 1
ATOM 875 C C . GLU A 1 110 ? -19.280 6.614 3.706 1.00 96.31 110 GLU A C 1
ATOM 877 O O . GLU A 1 110 ? -20.395 6.189 3.419 1.00 96.31 110 GLU A O 1
ATOM 882 N N . THR A 1 111 ? -18.392 5.883 4.382 1.00 96.06 111 THR A N 1
ATOM 883 C CA . THR A 1 111 ? -18.697 4.526 4.849 1.00 96.06 111 THR A CA 1
ATOM 884 C C . THR A 1 111 ? -19.561 4.507 6.103 1.00 96.06 111 THR A C 1
ATOM 886 O O . THR A 1 111 ? -19.959 3.428 6.526 1.00 96.06 111 THR A O 1
ATOM 889 N N . GLN A 1 112 ? -19.853 5.667 6.706 1.00 95.62 112 GLN A N 1
ATOM 890 C CA . GLN A 1 112 ? -20.591 5.784 7.966 1.00 95.62 112 GLN A CA 1
ATOM 891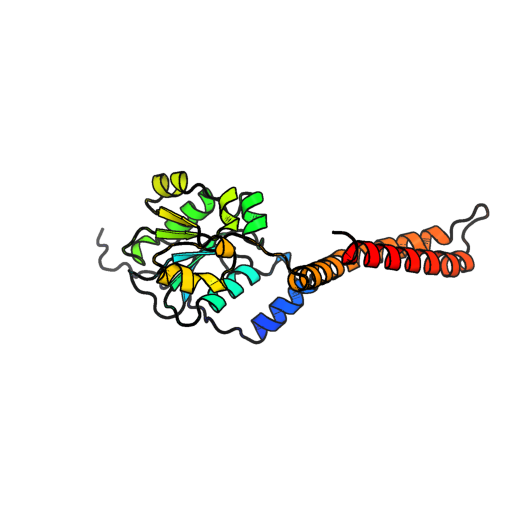 C C . GLN A 1 112 ? -20.029 4.841 9.038 1.00 95.62 112 GLN A C 1
ATOM 893 O O . GLN A 1 112 ? -20.766 4.123 9.713 1.00 95.62 112 GLN A O 1
ATOM 898 N N . LEU A 1 113 ? -18.700 4.832 9.188 1.00 96.38 113 LEU A N 1
ATOM 899 C CA . LEU A 1 113 ? -17.969 3.847 9.992 1.00 96.38 113 LEU A CA 1
ATOM 900 C C . LEU A 1 113 ? -18.508 3.715 11.431 1.00 96.38 113 LEU A C 1
ATOM 902 O O . LEU A 1 113 ? -18.465 2.644 12.032 1.00 96.38 113 LEU A O 1
ATOM 906 N N . THR A 1 114 ? -19.075 4.795 11.967 1.00 96.19 114 THR A N 1
ATOM 907 C CA . THR A 1 114 ? -19.689 4.870 13.298 1.00 96.19 114 THR A CA 1
ATOM 908 C C . THR A 1 114 ? -20.888 3.938 13.502 1.00 96.19 114 THR A C 1
ATOM 910 O O . THR A 1 114 ? -21.222 3.655 14.650 1.00 96.19 114 THR A O 1
ATOM 913 N N . LEU A 1 115 ? -21.524 3.456 12.429 1.00 95.44 115 LEU A N 1
ATOM 914 C CA . LEU A 1 115 ? -22.603 2.466 12.489 1.00 95.44 115 LEU A CA 1
ATOM 915 C C . LEU A 1 115 ? -22.079 1.042 12.727 1.00 95.44 115 LEU A C 1
ATOM 917 O O . LEU A 1 115 ? -22.809 0.201 13.254 1.00 95.44 115 LEU A O 1
ATOM 921 N N . TYR A 1 116 ? -20.820 0.779 12.365 1.00 95.75 116 TYR A N 1
ATOM 922 C CA . TYR A 1 116 ? -20.206 -0.550 12.417 1.00 95.75 116 TYR A CA 1
ATOM 923 C C . TYR A 1 116 ? -19.329 -0.758 13.644 1.00 95.75 116 TYR A C 1
ATOM 925 O O . TYR A 1 116 ? -19.228 -1.891 14.104 1.00 95.75 116 TYR A O 1
ATOM 933 N N . VAL A 1 117 ? -18.728 0.309 14.185 1.00 97.44 117 VAL A N 1
ATOM 934 C CA . VAL A 1 117 ? -17.848 0.242 15.363 1.00 97.44 117 VAL A CA 1
ATOM 935 C C . VAL A 1 117 ? -18.274 1.187 16.488 1.00 97.44 117 VAL A C 1
ATOM 937 O O . VAL A 1 117 ? -18.642 2.341 16.257 1.00 97.44 117 VAL A O 1
ATOM 940 N N . SER A 1 118 ? -18.205 0.689 17.725 1.00 97.00 118 SER A N 1
ATOM 941 C CA . SER A 1 118 ? -18.493 1.426 18.967 1.00 97.00 118 SER A CA 1
ATOM 942 C C . SER A 1 118 ? -17.353 2.384 19.329 1.00 97.00 118 SER A C 1
ATOM 944 O O . SER A 1 118 ? -17.575 3.478 19.851 1.00 97.00 118 SER A O 1
ATOM 946 N N . HIS A 1 119 ? -16.119 1.985 19.018 1.00 97.44 119 HIS A N 1
ATOM 947 C CA . HIS A 1 119 ? -14.914 2.730 19.336 1.00 97.44 119 HIS A CA 1
ATOM 948 C C . HIS A 1 119 ? -14.566 3.776 18.263 1.00 97.44 119 HIS A C 1
ATOM 950 O O . HIS A 1 119 ? -15.202 3.928 17.217 1.00 97.44 119 HIS A O 1
ATOM 956 N N . ARG A 1 120 ? -13.521 4.556 18.549 1.00 97.94 120 ARG A N 1
ATOM 957 C CA . ARG A 1 120 ? -13.013 5.633 17.688 1.00 97.94 120 ARG A CA 1
ATOM 958 C C . ARG A 1 120 ? -11.511 5.469 17.463 1.00 97.94 120 ARG A C 1
ATOM 960 O O . ARG A 1 120 ? -10.734 6.377 17.753 1.00 97.94 120 ARG A O 1
ATOM 967 N N . ARG A 1 121 ? -11.085 4.290 17.004 1.00 98.19 121 ARG A N 1
ATOM 968 C CA . ARG A 1 121 ? -9.673 3.946 16.741 1.00 98.19 121 ARG A CA 1
ATOM 969 C C . ARG A 1 121 ? -9.526 3.421 15.315 1.00 98.19 121 ARG A C 1
ATOM 971 O O . ARG A 1 121 ? -10.320 2.590 14.899 1.00 98.19 121 ARG A O 1
ATOM 978 N N . LEU A 1 122 ? -8.518 3.917 14.604 1.00 98.62 122 LEU A N 1
ATOM 979 C CA . LEU A 1 122 ? -8.117 3.474 13.269 1.00 98.62 122 LEU A CA 1
ATOM 980 C C . LEU A 1 122 ? -6.664 3.014 13.332 1.00 98.62 122 LEU A C 1
ATOM 982 O O . LEU A 1 122 ? -5.811 3.772 13.801 1.00 98.62 122 LEU A O 1
ATOM 986 N N . ILE A 1 123 ? -6.373 1.810 12.848 1.00 98.44 123 ILE A N 1
ATOM 987 C CA . ILE A 1 123 ? -5.003 1.321 12.691 1.00 98.44 123 ILE A CA 1
ATOM 988 C C . ILE A 1 123 ? -4.535 1.681 11.283 1.00 98.44 123 ILE A C 1
ATOM 990 O O . ILE A 1 123 ? -5.003 1.120 10.295 1.00 98.44 123 ILE A O 1
ATOM 994 N N . VAL A 1 124 ? -3.620 2.643 11.192 1.00 98.31 124 VAL A N 1
ATOM 995 C CA . VAL A 1 124 ? -3.054 3.141 9.930 1.00 98.31 124 VAL A CA 1
ATOM 996 C C . VAL A 1 124 ? -1.641 2.576 9.761 1.00 98.31 124 VAL A C 1
ATOM 998 O O . VAL A 1 124 ? -0.906 2.530 10.746 1.00 98.31 124 VAL A O 1
ATOM 1001 N N . PRO A 1 125 ? -1.205 2.155 8.562 1.00 97.12 125 PRO A N 1
ATOM 1002 C CA . PRO A 1 125 ? 0.138 1.607 8.383 1.00 97.12 125 PRO A CA 1
ATOM 1003 C C . PRO A 1 125 ? 1.224 2.633 8.729 1.00 97.12 125 PRO A C 1
ATOM 1005 O O . PRO A 1 125 ? 1.060 3.825 8.458 1.00 97.12 125 PRO A O 1
ATOM 1008 N N . GLN A 1 126 ? 2.363 2.178 9.263 1.00 96.19 126 GLN A N 1
ATOM 1009 C CA . GLN A 1 126 ? 3.469 3.065 9.658 1.00 96.19 126 GLN A CA 1
ATOM 1010 C C . GLN A 1 126 ? 3.946 3.962 8.504 1.00 96.19 126 GLN A C 1
ATOM 1012 O O . GLN A 1 126 ? 4.170 5.156 8.692 1.00 96.19 126 GLN A O 1
ATOM 1017 N N . LEU A 1 127 ? 4.054 3.402 7.295 1.00 96.06 127 LEU A N 1
ATOM 1018 C CA . LEU A 1 127 ? 4.504 4.124 6.098 1.00 96.06 127 LEU A CA 1
ATOM 1019 C C . LEU A 1 127 ? 3.456 5.103 5.534 1.00 96.06 127 LEU A C 1
ATOM 1021 O O . LEU A 1 127 ? 3.742 5.819 4.580 1.00 96.06 127 LEU A O 1
ATOM 1025 N N . GLY A 1 128 ? 2.255 5.147 6.119 1.00 96.81 128 GLY A N 1
ATOM 1026 C CA . GLY A 1 128 ? 1.233 6.152 5.830 1.00 96.81 128 GLY A CA 1
ATOM 1027 C C . GLY A 1 128 ? 1.419 7.463 6.604 1.00 96.81 128 GLY A C 1
ATOM 1028 O O . GLY A 1 128 ? 0.779 8.458 6.271 1.00 96.81 128 GLY A O 1
ATOM 1029 N N . ALA A 1 129 ? 2.296 7.487 7.616 1.00 95.75 129 ALA A N 1
ATOM 1030 C CA . ALA A 1 129 ? 2.514 8.650 8.479 1.00 95.75 129 ALA A CA 1
ATOM 1031 C C . ALA A 1 129 ? 2.848 9.961 7.737 1.00 95.75 129 ALA A C 1
ATOM 1033 O O . ALA A 1 129 ? 2.316 10.989 8.148 1.00 95.75 129 ALA A O 1
ATOM 1034 N N . PRO A 1 130 ? 3.626 9.968 6.632 1.00 96.75 130 PRO A N 1
ATOM 1035 C CA . PRO A 1 130 ? 3.894 11.205 5.894 1.00 96.75 130 PRO A CA 1
ATOM 1036 C C . PRO A 1 130 ? 2.646 11.884 5.307 1.00 96.75 130 PRO A C 1
ATOM 1038 O O . PRO A 1 130 ? 2.651 13.095 5.120 1.00 96.75 130 PRO A O 1
ATOM 1041 N N . GLY A 1 131 ? 1.585 11.123 5.011 1.00 96.75 131 GLY A N 1
ATOM 1042 C CA . GLY A 1 131 ? 0.343 11.657 4.435 1.00 96.75 131 GLY A CA 1
ATOM 1043 C C . GLY A 1 131 ? -0.778 11.878 5.456 1.00 96.75 131 GLY A C 1
ATOM 1044 O O . GLY A 1 131 ? -1.715 12.636 5.197 1.00 96.75 131 GLY A O 1
ATOM 1045 N N . VAL A 1 132 ? -0.712 11.230 6.624 1.00 98.12 132 VAL 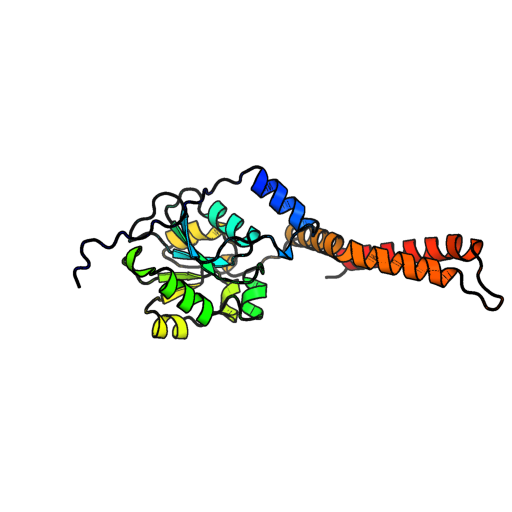A N 1
ATOM 1046 C CA . VAL A 1 132 ? -1.803 11.219 7.608 1.00 98.12 132 VAL A CA 1
ATOM 1047 C C . VAL A 1 132 ? -1.405 11.963 8.882 1.00 98.12 132 VAL A C 1
ATOM 1049 O O . VAL A 1 132 ? -0.656 11.460 9.711 1.00 98.12 132 VAL A O 1
ATOM 1052 N N . SER A 1 133 ? -2.007 13.130 9.104 1.00 98.06 133 SER A N 1
ATOM 1053 C CA . SER A 1 133 ? -2.010 13.818 10.397 1.00 98.06 133 SER A CA 1
ATOM 1054 C C . SER A 1 133 ? -3.066 13.218 11.329 1.00 98.06 133 SER A C 1
ATOM 1056 O O . SER A 1 133 ? -4.272 13.339 11.089 1.00 98.06 133 SER A O 1
ATOM 1058 N N . ALA A 1 134 ? -2.614 12.591 12.419 1.00 97.31 134 ALA A N 1
ATOM 1059 C CA . ALA A 1 134 ? -3.486 12.007 13.440 1.00 97.31 134 ALA A CA 1
ATOM 1060 C C . ALA A 1 134 ? -4.378 13.057 14.126 1.00 97.31 134 ALA A C 1
ATOM 1062 O O . ALA A 1 134 ? -5.541 12.777 14.414 1.00 97.31 134 ALA A O 1
ATOM 1063 N N . GLN A 1 135 ? -3.848 14.264 14.344 1.00 97.88 135 GLN A N 1
ATOM 1064 C CA . GLN A 1 135 ? -4.586 15.376 14.939 1.00 97.88 135 GLN A CA 1
ATOM 1065 C C . GLN A 1 135 ? -5.731 15.831 14.027 1.00 97.88 135 GLN A C 1
ATOM 1067 O O . GLN A 1 135 ? -6.882 15.840 14.460 1.00 97.88 135 GLN A O 1
ATOM 1072 N N . LYS A 1 136 ? -5.444 16.090 12.742 1.00 98.19 136 LYS A N 1
ATOM 1073 C CA . LYS A 1 136 ? -6.458 16.512 11.760 1.00 98.19 136 LYS A CA 1
ATOM 1074 C C . LYS A 1 136 ? -7.597 15.494 11.650 1.00 98.19 136 LYS A C 1
ATOM 1076 O O . LYS A 1 136 ? -8.768 15.862 11.622 1.00 98.19 136 LYS A O 1
ATOM 1081 N N . VAL A 1 137 ? -7.267 14.198 11.628 1.00 98.38 137 VAL A N 1
ATOM 1082 C CA . VAL A 1 137 ? -8.278 13.125 11.592 1.00 98.38 137 VAL A CA 1
ATOM 1083 C C . VAL A 1 137 ? -9.110 13.110 12.873 1.00 98.38 137 VAL A C 1
ATOM 1085 O O . VAL A 1 137 ? -10.335 12.985 12.793 1.00 98.38 137 VAL A O 1
ATOM 1088 N N . LYS A 1 138 ? -8.482 13.279 14.043 1.00 98.25 138 LYS A N 1
ATOM 1089 C CA . LYS A 1 138 ? -9.183 13.304 15.332 1.00 98.25 138 LYS A CA 1
ATOM 1090 C C . LYS A 1 138 ? -10.160 14.469 15.432 1.00 98.25 138 LYS A C 1
ATOM 1092 O O . LYS A 1 138 ? -11.301 14.239 15.822 1.00 98.25 138 LYS A O 1
ATOM 1097 N N . GLU A 1 139 ? -9.741 15.667 15.045 1.00 98.00 139 GLU A N 1
ATOM 1098 C CA . GLU A 1 139 ? -10.575 16.874 15.056 1.00 98.00 139 GLU A CA 1
ATOM 1099 C C . GLU A 1 139 ? -11.753 16.759 14.076 1.00 98.00 139 GLU A C 1
ATOM 1101 O O . GLU A 1 139 ? -12.890 17.052 14.433 1.00 98.00 139 GLU A O 1
ATOM 1106 N N . ALA A 1 140 ? -11.513 16.263 12.858 1.00 97.94 140 ALA A N 1
ATOM 1107 C CA . ALA A 1 140 ? -12.524 16.261 11.800 1.00 97.94 140 ALA A CA 1
ATOM 1108 C C . ALA A 1 140 ? -13.491 15.063 11.818 1.00 97.94 140 ALA A C 1
ATOM 1110 O O . ALA A 1 140 ? -14.576 15.144 11.232 1.00 97.94 140 ALA A O 1
ATOM 1111 N N . SER A 1 141 ? -13.094 13.929 12.405 1.00 96.94 141 SER A N 1
ATOM 1112 C CA . SER A 1 141 ? -13.885 12.683 12.393 1.00 96.94 141 SER A CA 1
ATOM 1113 C C . SER A 1 141 ? -14.169 12.104 13.781 1.00 96.94 141 SER A C 1
ATOM 1115 O O . SER A 1 141 ? -14.978 11.188 13.915 1.00 96.94 141 SER A O 1
ATOM 1117 N N . GLY A 1 142 ? -13.480 12.579 14.822 1.00 97.62 142 GLY A N 1
ATOM 1118 C CA . GLY A 1 142 ? -13.523 11.997 16.163 1.00 97.62 142 GLY A CA 1
ATOM 1119 C C . GLY A 1 142 ? -12.710 10.704 16.321 1.00 97.62 142 GLY A C 1
ATOM 1120 O O . GLY A 1 142 ? -12.490 10.272 17.459 1.00 97.62 142 GLY A O 1
ATOM 1121 N N . PHE A 1 143 ? -12.214 10.100 15.235 1.00 98.50 143 PHE A N 1
ATOM 1122 C CA . PHE A 1 143 ? -11.383 8.896 15.275 1.00 98.50 143 PHE A CA 1
ATOM 1123 C C . PHE A 1 143 ? -9.923 9.210 15.611 1.00 98.50 143 PHE A C 1
ATOM 1125 O O . PHE A 1 143 ? -9.303 10.106 15.053 1.00 98.50 143 PHE A O 1
ATOM 1132 N N . SER A 1 144 ? -9.358 8.434 16.530 1.00 98.06 144 SER A N 1
ATOM 1133 C CA . SER A 1 144 ? -7.933 8.446 16.850 1.00 98.06 144 SER A CA 1
ATOM 1134 C C . SER A 1 144 ? -7.164 7.526 15.907 1.00 98.06 144 SER A C 1
ATOM 1136 O O . SER A 1 144 ? -7.542 6.371 15.704 1.00 98.06 144 SER A O 1
ATOM 1138 N N . VAL A 1 145 ? -6.071 8.033 15.344 1.00 98.31 145 VAL A N 1
ATOM 1139 C CA . VAL A 1 145 ? -5.165 7.249 14.501 1.00 98.31 145 VAL A CA 1
ATOM 1140 C C . VAL A 1 145 ? -4.095 6.601 15.373 1.00 98.31 145 VAL A C 1
ATOM 1142 O O . VAL A 1 145 ? -3.406 7.271 16.143 1.00 98.31 145 VAL A O 1
ATOM 1145 N N . ARG A 1 146 ? -3.939 5.287 15.235 1.00 97.50 146 ARG A N 1
ATOM 1146 C CA . ARG A 1 146 ? -2.821 4.513 15.769 1.00 97.50 146 ARG A CA 1
ATOM 1147 C C . ARG A 1 146 ? -1.993 4.021 14.594 1.00 97.50 146 ARG A C 1
ATOM 1149 O O . ARG A 1 146 ? -2.479 3.249 13.774 1.00 97.50 146 ARG A O 1
ATOM 1156 N N . PHE A 1 147 ? -0.746 4.469 14.505 1.00 97.12 147 PHE A N 1
ATOM 1157 C CA . PHE A 1 147 ? 0.166 3.935 13.501 1.00 97.12 147 PHE A CA 1
ATOM 1158 C C . PHE A 1 147 ? 0.573 2.518 13.897 1.00 97.12 147 PHE A C 1
ATOM 1160 O O . PHE A 1 147 ? 1.238 2.345 14.921 1.00 97.12 147 PHE A O 1
ATOM 1167 N N . GLY A 1 148 ? 0.163 1.536 13.102 1.00 95.94 148 GLY A N 1
ATOM 1168 C CA . GLY A 1 148 ? 0.527 0.133 13.237 1.00 95.94 148 GLY A CA 1
ATOM 1169 C C . GLY A 1 148 ? 1.974 -0.148 12.812 1.00 95.94 148 GLY A C 1
ATOM 1170 O O . GLY A 1 148 ? 2.771 0.787 12.685 1.00 95.94 148 GLY A O 1
ATOM 1171 N N . PRO A 1 149 ? 2.330 -1.426 12.622 1.00 95.69 149 PRO A N 1
ATOM 1172 C CA . PRO A 1 149 ? 3.653 -1.836 12.159 1.00 95.69 149 PRO A CA 1
ATOM 1173 C C . PRO A 1 149 ? 3.908 -1.477 10.686 1.00 95.69 149 PRO A C 1
ATOM 1175 O O . PRO A 1 149 ? 3.012 -1.053 9.947 1.00 95.69 149 PRO A O 1
ATOM 1178 N N . VAL A 1 150 ? 5.164 -1.629 10.263 1.00 94.56 150 VAL A N 1
ATOM 1179 C CA . VAL A 1 150 ? 5.585 -1.484 8.859 1.00 94.56 150 VAL A CA 1
ATOM 1180 C C . VAL A 1 150 ? 5.062 -2.630 7.993 1.00 94.56 150 VAL A C 1
ATOM 1182 O O . VAL A 1 150 ? 4.601 -2.398 6.875 1.00 94.56 150 VAL A O 1
ATOM 1185 N N . ARG A 1 151 ? 5.158 -3.862 8.497 1.00 94.44 151 ARG A N 1
ATOM 1186 C CA . ARG A 1 151 ? 4.742 -5.090 7.815 1.00 94.44 151 ARG A CA 1
ATOM 1187 C C . ARG A 1 151 ? 3.331 -5.466 8.267 1.00 94.44 151 ARG A C 1
ATOM 1189 O O . ARG A 1 151 ? 2.992 -5.305 9.436 1.00 94.44 151 ARG A O 1
ATOM 1196 N N . SER A 1 152 ? 2.478 -5.914 7.345 1.00 95.50 152 SER A N 1
ATOM 1197 C CA . SER A 1 152 ? 1.086 -6.237 7.692 1.00 95.50 152 SER A CA 1
ATOM 1198 C C . SER A 1 152 ? 0.985 -7.515 8.521 1.00 95.50 152 SER A C 1
ATOM 1200 O O . SER A 1 152 ? 0.045 -7.671 9.295 1.00 95.50 152 SER A O 1
ATOM 1202 N N . GLU A 1 153 ? 1.965 -8.407 8.385 1.00 94.94 153 GLU A N 1
ATOM 1203 C CA . GLU A 1 153 ? 2.095 -9.663 9.121 1.00 94.94 153 GLU A CA 1
ATOM 1204 C C . GLU A 1 153 ? 2.112 -9.447 10.642 1.00 94.94 153 GLU A C 1
ATOM 1206 O O . GLU A 1 153 ? 1.505 -10.225 11.377 1.00 94.94 153 GLU A O 1
ATOM 1211 N N . ASP A 1 154 ? 2.685 -8.330 11.090 1.00 95.25 154 ASP A N 1
ATOM 1212 C CA . ASP A 1 154 ? 2.863 -8.005 12.507 1.00 95.25 154 ASP A CA 1
ATOM 1213 C C . ASP A 1 154 ? 1.611 -7.355 13.129 1.00 95.25 154 ASP A C 1
ATOM 1215 O O . ASP A 1 154 ? 1.579 -7.066 14.325 1.00 95.25 154 ASP A O 1
ATOM 1219 N N . ILE A 1 155 ? 0.552 -7.088 12.346 1.00 95.69 155 ILE A N 1
ATOM 1220 C CA . ILE A 1 155 ? -0.650 -6.388 12.842 1.00 95.69 155 ILE A CA 1
ATOM 1221 C C . ILE A 1 155 ? -1.321 -7.173 13.975 1.00 95.69 155 ILE A C 1
ATOM 1223 O O . ILE A 1 155 ? -1.788 -6.578 14.945 1.00 95.69 155 ILE A O 1
ATOM 1227 N N . LYS A 1 156 ? -1.362 -8.505 13.877 1.00 95.31 156 LYS A N 1
ATOM 1228 C CA . LYS A 1 156 ? -2.003 -9.350 14.896 1.00 95.31 156 LYS A CA 1
ATOM 1229 C C . LYS A 1 156 ? -1.259 -9.282 16.226 1.00 95.31 156 LYS A C 1
ATOM 1231 O O . LYS A 1 156 ? -1.880 -9.092 17.270 1.00 95.31 156 LYS A O 1
ATOM 1236 N N . GLU A 1 157 ? 0.066 -9.372 16.165 1.00 94.62 157 GLU A N 1
ATOM 1237 C CA . GLU A 1 157 ? 0.934 -9.228 17.331 1.00 94.62 157 GLU A CA 1
ATOM 1238 C C . GLU A 1 157 ? 0.785 -7.832 17.944 1.00 94.62 157 GLU A C 1
ATOM 1240 O O . GLU A 1 157 ? 0.527 -7.711 19.139 1.00 94.62 157 GLU A O 1
ATOM 1245 N N . TYR A 1 158 ? 0.802 -6.785 17.116 1.00 95.44 158 TYR A N 1
ATOM 1246 C CA . TYR A 1 158 ? 0.579 -5.403 17.541 1.00 95.44 158 TYR A CA 1
ATOM 1247 C C . TYR A 1 158 ? -0.738 -5.206 18.311 1.00 95.44 158 TYR A C 1
ATOM 1249 O O . TYR A 1 158 ? -0.762 -4.506 19.328 1.00 95.44 158 TYR A O 1
ATOM 1257 N N . ILE A 1 159 ? -1.831 -5.830 17.857 1.00 94.94 159 ILE A N 1
ATOM 1258 C CA . ILE A 1 159 ? -3.128 -5.786 18.548 1.00 94.94 159 ILE A CA 1
ATOM 1259 C C . ILE A 1 159 ? -3.046 -6.540 19.885 1.00 94.94 159 ILE A C 1
ATOM 1261 O O . ILE A 1 159 ? -3.439 -5.990 20.913 1.00 94.94 159 ILE A O 1
ATOM 1265 N N . SER A 1 160 ? -2.481 -7.754 19.901 1.00 93.81 160 SER A N 1
ATOM 1266 C CA . SER A 1 160 ? -2.325 -8.550 21.133 1.00 93.81 160 SER A CA 1
ATOM 1267 C C . SER A 1 160 ? -1.423 -7.886 22.182 1.00 93.81 160 SER A C 1
ATOM 1269 O O . SER A 1 160 ? -1.676 -7.997 23.379 1.00 93.81 160 SER A O 1
ATOM 1271 N N . ALA A 1 161 ? -0.432 -7.106 21.743 1.00 93.62 161 ALA A N 1
ATOM 1272 C CA . ALA A 1 161 ? 0.470 -6.329 22.588 1.00 93.62 161 ALA A CA 1
ATOM 1273 C C . ALA A 1 161 ? -0.140 -4.992 23.063 1.00 93.62 161 ALA A C 1
ATOM 1275 O O . ALA A 1 161 ? 0.584 -4.092 23.502 1.00 93.62 161 ALA A O 1
ATOM 1276 N N . ASN A 1 162 ? -1.465 -4.829 22.960 1.00 93.38 162 ASN A N 1
ATOM 1277 C CA . ASN A 1 162 ? -2.196 -3.614 23.316 1.00 93.38 162 ASN A CA 1
ATOM 1278 C C . ASN A 1 162 ? -1.626 -2.360 22.628 1.00 93.38 162 ASN A C 1
ATOM 1280 O O . ASN A 1 162 ? -1.383 -1.325 23.256 1.00 93.38 162 ASN A O 1
ATOM 1284 N N . TYR A 1 163 ? -1.394 -2.461 21.317 1.00 92.75 163 TYR A N 1
ATOM 1285 C CA . TYR A 1 163 ? -0.949 -1.359 20.460 1.00 92.75 163 TYR A CA 1
ATOM 1286 C C . TYR A 1 163 ? 0.443 -0.810 20.804 1.00 92.75 163 TYR A C 1
ATOM 1288 O O . TYR A 1 163 ? 0.763 0.341 20.474 1.00 92.75 163 TYR A O 1
ATOM 1296 N N . LYS A 1 164 ? 1.289 -1.618 21.450 1.00 88.25 164 LYS A N 1
ATOM 1297 C CA . LYS A 1 164 ? 2.704 -1.311 21.676 1.00 88.25 164 LYS A CA 1
ATOM 1298 C C . LYS A 1 164 ? 3.536 -1.843 20.511 1.00 88.25 164 LYS A C 1
ATOM 1300 O O . LYS A 1 164 ? 3.326 -2.956 20.048 1.00 88.25 164 LYS A O 1
ATOM 1305 N N . LYS A 1 165 ? 4.470 -1.022 20.023 1.00 81.62 165 LYS A N 1
ATOM 1306 C CA . LYS A 1 165 ? 5.403 -1.390 18.947 1.00 81.62 165 LYS A CA 1
ATOM 1307 C C . LYS A 1 165 ? 6.804 -1.486 19.502 1.00 81.62 165 LYS A C 1
ATOM 1309 O O . LYS A 1 165 ? 7.289 -0.472 20.017 1.00 81.62 165 LYS A O 1
ATOM 1314 N N . ASP A 1 166 ? 7.434 -2.629 19.291 1.00 80.12 166 ASP A N 1
ATOM 1315 C CA . ASP A 1 166 ? 8.883 -2.754 19.352 1.00 80.12 166 ASP A CA 1
ATOM 1316 C C . ASP A 1 166 ? 9.543 -1.941 18.217 1.00 80.12 166 ASP A C 1
ATOM 1318 O O . ASP A 1 166 ? 8.898 -1.585 17.224 1.00 80.12 166 ASP A O 1
ATOM 1322 N N . GLU A 1 167 ? 10.817 -1.598 18.375 1.00 80.81 167 GLU A N 1
ATOM 1323 C CA . GLU A 1 167 ? 11.612 -0.876 17.383 1.00 80.81 167 GLU A CA 1
ATOM 1324 C C . GLU A 1 167 ? 11.752 -1.680 16.084 1.00 80.81 167 GLU A C 1
ATOM 1326 O O . GLU A 1 167 ? 11.630 -1.121 14.993 1.00 80.81 167 GLU A O 1
ATOM 1331 N N . ALA A 1 168 ? 11.870 -3.009 16.182 1.00 82.19 168 ALA A N 1
ATOM 1332 C CA . ALA A 1 168 ? 11.922 -3.896 15.022 1.00 82.19 168 ALA A CA 1
ATOM 1333 C C . ALA A 1 168 ? 10.686 -3.756 14.111 1.00 82.19 168 ALA A C 1
ATOM 1335 O O . ALA A 1 168 ? 10.823 -3.717 12.889 1.00 82.19 168 ALA A O 1
ATOM 1336 N N . ALA A 1 169 ? 9.494 -3.587 14.694 1.00 82.25 169 ALA A N 1
ATOM 1337 C CA . ALA A 1 169 ? 8.234 -3.426 13.961 1.00 82.25 169 ALA A CA 1
ATOM 1338 C C . ALA A 1 169 ? 8.087 -2.050 13.273 1.00 82.25 169 ALA A C 1
ATOM 1340 O O . ALA A 1 169 ? 7.142 -1.823 12.507 1.00 82.25 169 ALA A O 1
ATOM 1341 N N . ARG A 1 170 ? 9.003 -1.108 13.550 1.00 86.19 170 ARG A N 1
ATOM 1342 C CA . ARG A 1 170 ? 9.036 0.245 12.963 1.00 86.19 170 ARG A CA 1
ATOM 1343 C C . ARG A 1 170 ? 10.037 0.379 11.817 1.00 86.19 170 ARG A C 1
ATOM 1345 O O . ARG A 1 170 ? 9.984 1.386 11.112 1.00 86.19 170 ARG A O 1
ATOM 1352 N N . THR A 1 171 ? 10.899 -0.616 11.605 1.00 85.94 171 THR A N 1
ATOM 1353 C CA . THR A 1 171 ? 12.052 -0.509 10.703 1.00 85.94 171 THR A CA 1
ATOM 1354 C C . THR A 1 171 ? 11.929 -1.451 9.507 1.00 85.94 171 THR A C 1
ATOM 1356 O O . THR A 1 171 ? 11.657 -2.641 9.645 1.00 85.94 171 THR A O 1
ATOM 1359 N N . VAL A 1 172 ? 12.167 -0.927 8.301 1.00 85.81 172 VAL A N 1
ATOM 1360 C CA . VAL A 1 172 ? 12.304 -1.741 7.084 1.00 85.81 172 VAL A CA 1
ATOM 1361 C C . VAL A 1 172 ? 13.743 -2.260 7.014 1.00 85.81 172 VAL A C 1
ATOM 1363 O O . VAL A 1 172 ? 14.666 -1.468 6.867 1.00 85.81 172 VAL A O 1
ATOM 1366 N N . LYS A 1 173 ? 13.944 -3.581 7.094 1.00 81.75 173 LYS A N 1
ATOM 1367 C CA . LYS A 1 173 ? 15.289 -4.198 7.062 1.00 81.75 173 LYS A CA 1
ATOM 1368 C C . LYS A 1 173 ? 15.903 -4.319 5.659 1.00 81.75 173 LYS A C 1
ATOM 1370 O O . LYS A 1 173 ? 17.108 -4.496 5.549 1.00 81.75 173 LYS A O 1
ATOM 1375 N N . PHE A 1 174 ? 15.078 -4.210 4.612 1.00 83.75 174 PHE A N 1
ATOM 1376 C CA . PHE A 1 174 ? 15.456 -4.243 3.190 1.00 83.75 174 PHE A CA 1
ATOM 1377 C C . PHE A 1 174 ? 16.552 -5.274 2.862 1.00 83.75 174 PHE A C 1
ATOM 1379 O O . PHE A 1 174 ? 17.633 -4.954 2.350 1.00 83.75 174 PHE A O 1
ATOM 1386 N N . GLU A 1 175 ? 16.258 -6.526 3.214 1.00 88.19 175 GLU A N 1
ATOM 1387 C CA . GLU A 1 175 ? 17.188 -7.647 3.088 1.00 88.19 175 GLU A CA 1
ATOM 1388 C C . GLU A 1 175 ? 17.438 -8.012 1.616 1.00 88.19 175 GLU A C 1
ATOM 1390 O O . GLU A 1 175 ? 16.728 -7.575 0.709 1.00 88.19 175 GLU A O 1
ATOM 1395 N N . PHE A 1 176 ? 18.415 -8.887 1.362 1.00 86.19 176 PHE A N 1
ATOM 1396 C CA . PHE A 1 176 ? 18.756 -9.338 0.007 1.00 86.19 176 PHE A CA 1
ATOM 1397 C C . PHE A 1 176 ? 17.544 -9.864 -0.784 1.00 86.19 176 PHE A C 1
ATOM 1399 O O . PHE A 1 176 ? 17.415 -9.601 -1.977 1.00 86.19 176 PHE A O 1
ATOM 1406 N N . LYS A 1 177 ? 16.608 -10.555 -0.118 1.00 87.12 177 LYS A N 1
ATOM 1407 C CA . LYS A 1 177 ? 15.366 -11.036 -0.745 1.00 87.12 177 LYS A CA 1
ATOM 1408 C C . LYS A 1 177 ? 14.453 -9.893 -1.196 1.00 87.12 177 LYS A C 1
ATOM 1410 O O . LYS A 1 177 ? 13.906 -9.967 -2.294 1.00 87.12 177 LYS A O 1
ATOM 1415 N N . ASP A 1 178 ? 14.293 -8.853 -0.374 1.00 86.62 178 ASP A N 1
ATOM 1416 C CA . ASP A 1 178 ? 13.492 -7.673 -0.727 1.00 86.62 178 ASP A CA 1
ATOM 1417 C C . ASP A 1 178 ? 14.096 -6.977 -1.957 1.00 86.62 178 ASP A C 1
ATOM 1419 O O . ASP A 1 178 ? 13.369 -6.650 -2.897 1.00 86.62 178 ASP A O 1
ATOM 1423 N N . ARG A 1 179 ? 15.430 -6.832 -1.974 1.00 87.19 179 ARG A N 1
ATOM 1424 C CA . ARG A 1 179 ? 16.191 -6.256 -3.095 1.00 87.19 179 ARG A CA 1
ATOM 1425 C C . ARG A 1 179 ? 16.003 -7.058 -4.372 1.00 87.19 179 ARG A C 1
ATOM 1427 O O . ARG A 1 179 ? 15.573 -6.502 -5.370 1.00 87.19 179 ARG A O 1
ATOM 1434 N N . LEU A 1 180 ? 16.214 -8.373 -4.323 1.00 88.00 180 LEU A N 1
ATOM 1435 C CA . LEU A 1 180 ? 16.061 -9.249 -5.486 1.00 88.00 180 LEU A CA 1
ATOM 1436 C C . LEU A 1 180 ? 14.653 -9.158 -6.096 1.00 88.00 180 LEU A C 1
ATOM 1438 O O . LEU A 1 180 ? 14.493 -9.073 -7.315 1.00 88.00 180 LEU A O 1
ATOM 1442 N N . ILE A 1 181 ? 13.622 -9.149 -5.246 1.00 87.25 181 ILE A N 1
ATOM 1443 C CA . ILE A 1 181 ? 12.231 -9.006 -5.682 1.00 87.25 181 ILE A CA 1
ATOM 1444 C C . ILE A 1 181 ? 11.993 -7.629 -6.314 1.00 87.25 181 ILE A C 1
ATOM 1446 O O . ILE A 1 181 ? 11.280 -7.544 -7.317 1.00 87.25 181 ILE A O 1
ATOM 1450 N N . LEU A 1 182 ? 12.544 -6.561 -5.732 1.00 88.44 182 LEU A N 1
ATOM 1451 C CA . LEU A 1 182 ? 12.403 -5.207 -6.261 1.00 88.44 182 LEU A CA 1
ATOM 1452 C C . LEU A 1 182 ? 13.108 -5.067 -7.612 1.00 88.44 182 LEU A C 1
ATOM 1454 O O . LEU A 1 182 ? 12.457 -4.681 -8.581 1.00 88.44 182 LEU A O 1
ATOM 1458 N N . THR A 1 183 ? 14.372 -5.483 -7.701 1.00 87.44 183 THR A N 1
ATOM 1459 C CA . THR A 1 183 ? 15.171 -5.483 -8.931 1.00 87.44 183 THR A CA 1
ATOM 1460 C C . THR A 1 183 ? 14.462 -6.229 -10.060 1.00 87.44 183 THR A C 1
ATOM 1462 O O . THR A 1 183 ? 14.380 -5.728 -11.180 1.00 87.44 183 THR A O 1
ATOM 1465 N N . ALA A 1 184 ? 13.872 -7.399 -9.787 1.00 87.12 184 ALA A N 1
ATOM 1466 C CA . ALA A 1 184 ? 13.118 -8.146 -10.796 1.00 87.12 184 ALA A CA 1
ATOM 1467 C C . ALA A 1 184 ? 11.885 -7.374 -11.308 1.00 87.12 184 ALA A C 1
ATOM 1469 O O . ALA A 1 184 ? 11.593 -7.379 -12.506 1.00 87.12 184 ALA A O 1
ATOM 1470 N N . VAL A 1 185 ? 11.165 -6.687 -10.415 1.00 88.62 185 VAL A N 1
ATOM 1471 C CA . VAL A 1 185 ? 10.013 -5.846 -10.785 1.00 88.62 185 VAL A CA 1
ATOM 1472 C C . VAL A 1 185 ? 10.461 -4.622 -11.588 1.00 88.62 185 VAL A C 1
ATOM 1474 O O . VAL A 1 185 ? 9.792 -4.236 -12.546 1.00 88.62 185 VAL A O 1
ATOM 1477 N N . GLU A 1 186 ? 11.579 -4.000 -11.223 1.00 87.62 186 GLU A N 1
ATOM 1478 C CA . GLU A 1 186 ? 12.153 -2.868 -11.954 1.00 87.62 186 GLU A CA 1
ATOM 1479 C C . GLU A 1 186 ? 12.625 -3.272 -13.348 1.00 87.62 186 GLU A C 1
ATOM 1481 O O . GLU A 1 186 ? 12.265 -2.613 -14.324 1.00 87.62 186 GLU A O 1
ATOM 1486 N N . LEU A 1 187 ? 13.316 -4.408 -13.468 1.00 86.50 187 LEU A N 1
ATOM 1487 C CA . LEU A 1 187 ? 13.692 -5.000 -14.748 1.00 86.50 187 LEU A CA 1
ATOM 1488 C C . LEU A 1 187 ? 12.458 -5.210 -15.634 1.00 86.50 187 LEU A C 1
ATOM 1490 O O . LEU A 1 187 ? 12.441 -4.735 -16.769 1.00 86.50 187 LEU A O 1
ATOM 1494 N N . ALA A 1 188 ? 11.389 -5.815 -15.111 1.00 87.62 188 ALA A N 1
ATOM 1495 C CA . ALA A 1 188 ? 10.158 -5.997 -15.878 1.00 87.62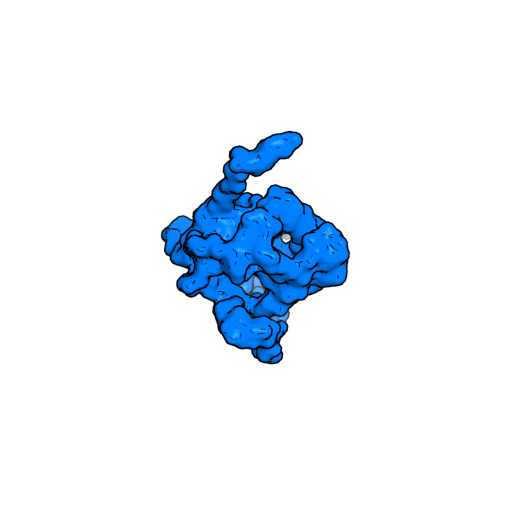 188 ALA A CA 1
ATOM 1496 C C . ALA A 1 188 ? 9.530 -4.662 -16.332 1.00 87.62 188 ALA A C 1
ATOM 1498 O O . ALA A 1 188 ? 9.128 -4.531 -17.489 1.00 87.62 188 ALA A O 1
ATOM 1499 N N . ASN A 1 189 ? 9.504 -3.643 -15.462 1.00 85.81 189 ASN A N 1
ATOM 1500 C CA . ASN A 1 189 ? 8.977 -2.314 -15.807 1.00 85.81 189 ASN A CA 1
ATOM 1501 C C . ASN A 1 189 ? 9.829 -1.601 -16.868 1.00 85.81 189 ASN A C 1
AT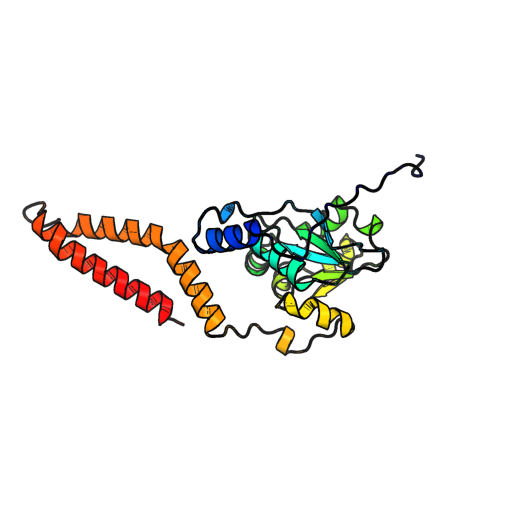OM 1503 O O . ASN A 1 189 ? 9.296 -0.878 -17.715 1.00 85.81 189 ASN A O 1
ATOM 1507 N N . SER A 1 190 ? 11.146 -1.788 -16.809 1.00 87.88 190 SER A N 1
ATOM 1508 C CA . SER A 1 190 ? 12.113 -1.148 -17.698 1.00 87.88 190 SER A CA 1
ATOM 1509 C C . SER A 1 190 ? 12.208 -1.801 -19.077 1.00 87.88 190 SER A C 1
ATOM 1511 O O . SER A 1 190 ? 12.616 -1.140 -20.029 1.00 87.88 190 SER A O 1
ATOM 1513 N N . LEU A 1 191 ? 11.813 -3.076 -19.202 1.00 87.75 191 LEU A N 1
ATOM 1514 C CA . LEU A 1 191 ? 12.095 -3.905 -20.375 1.00 87.75 191 LEU A CA 1
ATOM 1515 C C . LEU A 1 191 ? 11.579 -3.279 -21.674 1.00 87.75 191 LEU A C 1
ATOM 1517 O O . LEU A 1 191 ? 12.249 -3.328 -22.700 1.00 87.75 191 LEU A O 1
ATOM 1521 N N . ARG A 1 192 ? 10.418 -2.616 -21.621 1.00 87.31 192 ARG A N 1
ATOM 1522 C CA . ARG A 1 192 ? 9.869 -1.876 -22.767 1.00 87.31 192 ARG A CA 1
ATOM 1523 C C . ARG A 1 192 ? 10.756 -0.707 -23.204 1.00 87.31 192 ARG A C 1
ATOM 1525 O O . ARG A 1 192 ? 10.896 -0.464 -24.395 1.00 87.31 192 ARG A O 1
ATOM 1532 N N . TYR A 1 193 ? 11.353 0.009 -22.254 1.00 89.00 193 TYR A N 1
ATOM 1533 C CA . TYR A 1 193 ? 12.240 1.136 -22.532 1.00 89.00 193 TYR A CA 1
ATOM 1534 C C . TYR A 1 193 ? 13.595 0.644 -23.028 1.00 89.00 193 TYR A C 1
ATOM 1536 O O . TYR A 1 193 ? 14.131 1.211 -23.972 1.00 89.00 193 TYR A O 1
ATOM 1544 N N . LEU A 1 194 ? 14.097 -0.454 -22.456 1.00 90.12 194 LEU A N 1
ATOM 1545 C CA . LEU A 1 194 ? 15.289 -1.140 -22.946 1.00 90.12 194 LEU A CA 1
ATOM 1546 C C . LEU A 1 194 ? 15.118 -1.633 -24.374 1.00 90.12 194 LEU A C 1
ATOM 1548 O O . LEU A 1 194 ? 16.015 -1.448 -25.185 1.00 90.12 194 LEU A O 1
ATOM 1552 N N . PHE A 1 195 ? 13.962 -2.211 -24.698 1.00 90.69 195 PHE A N 1
ATOM 1553 C CA . PHE A 1 195 ? 13.667 -2.653 -26.053 1.00 90.69 195 PHE A CA 1
ATOM 1554 C C . PHE A 1 195 ? 13.660 -1.478 -27.038 1.00 90.69 195 PHE A C 1
ATOM 1556 O O . PHE A 1 195 ? 14.308 -1.547 -28.077 1.00 90.69 195 PHE A O 1
ATOM 1563 N N . VAL A 1 196 ? 13.003 -0.365 -26.693 1.00 93.00 196 VAL A N 1
ATOM 1564 C CA . VAL A 1 196 ? 13.020 0.850 -27.527 1.00 93.00 196 VAL A CA 1
ATOM 1565 C C . VAL A 1 196 ? 14.442 1.399 -27.682 1.00 93.00 196 VAL A C 1
ATOM 1567 O O . VAL A 1 196 ? 14.858 1.692 -28.799 1.00 93.00 196 VAL A O 1
ATOM 1570 N N . ALA A 1 197 ? 15.211 1.492 -26.595 1.00 92.44 197 ALA A N 1
ATOM 1571 C CA . ALA A 1 197 ? 16.597 1.953 -26.632 1.00 92.44 197 ALA A CA 1
ATOM 1572 C C . ALA A 1 197 ? 17.486 1.037 -27.487 1.00 92.44 197 ALA A C 1
ATOM 1574 O O . ALA A 1 197 ? 18.285 1.528 -28.279 1.00 92.44 197 ALA A O 1
ATOM 1575 N N . PHE A 1 198 ? 17.307 -0.281 -27.382 1.00 92.81 198 PHE A N 1
ATOM 1576 C CA . PHE A 1 198 ? 18.009 -1.262 -28.202 1.00 92.81 198 PHE A CA 1
ATOM 1577 C C . PHE A 1 198 ? 17.716 -1.063 -29.691 1.00 92.81 198 PHE A C 1
ATOM 1579 O O . PHE A 1 198 ? 18.653 -0.984 -30.478 1.00 92.81 198 PHE A O 1
ATOM 1586 N N . ILE A 1 199 ? 16.445 -0.914 -30.081 1.00 93.31 199 ILE A N 1
ATOM 1587 C CA . ILE A 1 199 ? 16.074 -0.665 -31.482 1.00 93.31 199 ILE A CA 1
ATOM 1588 C C . ILE A 1 199 ? 16.660 0.660 -31.985 1.00 93.31 199 ILE A C 1
ATOM 1590 O O . ILE A 1 199 ? 17.181 0.708 -33.096 1.00 93.31 199 ILE A O 1
ATOM 1594 N N . LEU A 1 200 ? 16.632 1.722 -31.175 1.00 94.12 200 LEU A N 1
ATOM 1595 C CA . LEU A 1 200 ? 17.229 3.005 -31.553 1.00 94.12 200 LEU A CA 1
ATOM 1596 C C . LEU A 1 200 ? 18.744 2.889 -31.758 1.00 94.12 200 LEU A C 1
ATOM 1598 O O . LEU A 1 200 ? 19.250 3.351 -32.776 1.00 94.12 200 LEU A O 1
ATOM 1602 N N . LEU A 1 201 ? 19.464 2.241 -30.839 1.00 92.38 201 LEU A N 1
ATOM 1603 C CA . LEU A 1 201 ? 20.907 2.016 -30.975 1.00 92.38 201 LEU A CA 1
ATOM 1604 C C . LEU A 1 201 ? 21.236 1.132 -32.182 1.00 92.38 201 LEU A C 1
ATOM 1606 O O . LEU A 1 201 ? 22.182 1.427 -32.910 1.00 92.38 201 LEU A O 1
ATOM 1610 N N . LEU A 1 202 ? 20.438 0.088 -32.423 1.00 93.00 202 LEU A N 1
ATOM 1611 C CA . LEU A 1 202 ? 20.568 -0.779 -33.590 1.00 93.00 202 LEU A CA 1
ATOM 1612 C C . LEU A 1 202 ? 20.454 0.048 -34.875 1.00 93.00 202 LEU A C 1
ATOM 1614 O O . LEU A 1 202 ? 21.361 0.013 -35.701 1.00 93.00 202 LEU A O 1
ATOM 1618 N N . LEU A 1 203 ? 19.402 0.859 -35.012 1.00 92.44 203 LEU A N 1
ATOM 1619 C CA . LEU A 1 203 ? 19.196 1.701 -36.191 1.00 92.44 203 LEU A CA 1
ATOM 1620 C C . LEU A 1 203 ? 20.305 2.748 -36.361 1.00 92.44 203 LEU A C 1
ATOM 1622 O O . LEU A 1 203 ? 20.814 2.900 -37.470 1.00 92.44 203 LEU A O 1
ATOM 1626 N N . LEU A 1 204 ? 20.712 3.423 -35.280 1.00 92.25 204 LEU A N 1
ATOM 1627 C CA . LEU A 1 204 ? 21.773 4.437 -35.302 1.00 92.25 204 LEU A CA 1
ATOM 1628 C C . LEU A 1 204 ? 23.140 3.852 -35.670 1.00 92.25 204 LEU A C 1
ATOM 1630 O O . LEU A 1 204 ? 23.920 4.514 -36.346 1.00 92.25 204 LEU A O 1
ATOM 1634 N N . SER A 1 205 ? 23.421 2.607 -35.282 1.00 91.25 205 SER A N 1
ATOM 1635 C CA . SER A 1 205 ? 24.704 1.956 -35.576 1.00 91.25 205 SER A CA 1
ATOM 1636 C C . SER A 1 205 ? 24.955 1.710 -37.069 1.00 91.25 205 SER A C 1
ATOM 1638 O O . SER A 1 205 ? 26.091 1.468 -37.465 1.00 91.25 205 SER A O 1
ATOM 1640 N N . GLY A 1 206 ? 23.918 1.794 -37.910 1.00 89.69 206 GLY A N 1
ATOM 1641 C CA . GLY A 1 206 ? 24.057 1.718 -39.364 1.00 89.69 206 GLY A CA 1
ATOM 1642 C C . GLY A 1 206 ? 24.490 3.027 -40.029 1.00 89.69 206 GLY A C 1
ATOM 1643 O O . GLY A 1 206 ? 24.822 3.003 -41.212 1.00 89.69 206 GLY A O 1
ATOM 1644 N N . ILE A 1 207 ? 24.486 4.156 -39.313 1.00 92.12 207 ILE A N 1
ATOM 1645 C CA . ILE A 1 207 ? 24.816 5.473 -39.872 1.00 92.12 207 ILE A CA 1
ATOM 1646 C C . ILE A 1 207 ? 26.337 5.622 -39.986 1.00 92.12 207 ILE A C 1
ATOM 1648 O O . ILE A 1 207 ? 27.055 5.551 -38.991 1.00 92.12 207 ILE A O 1
ATOM 1652 N N . HIS A 1 208 ? 26.820 5.874 -41.202 1.00 89.44 208 HIS A N 1
ATOM 1653 C CA . HIS A 1 208 ? 28.222 6.153 -41.506 1.00 89.44 208 HIS A CA 1
ATOM 1654 C C . HIS A 1 208 ? 28.344 7.394 -42.411 1.00 89.44 208 HIS A C 1
ATOM 1656 O O . HIS A 1 208 ? 27.359 7.841 -42.998 1.00 89.44 208 HIS A O 1
ATOM 1662 N N . SER A 1 209 ? 29.550 7.957 -42.548 1.00 85.69 209 SER A N 1
ATOM 1663 C CA . SER A 1 209 ? 29.809 9.173 -43.344 1.00 85.69 209 SER A CA 1
ATOM 1664 C C . SER A 1 209 ? 29.441 9.049 -44.827 1.00 85.69 209 SER A C 1
ATOM 1666 O O . SER A 1 209 ? 29.186 10.056 -45.478 1.00 85.69 209 SER A O 1
ATOM 1668 N N . GLU A 1 210 ? 29.392 7.825 -45.353 1.00 86.69 210 GLU A N 1
ATOM 1669 C CA . GLU A 1 210 ? 29.084 7.524 -46.759 1.00 86.69 210 GLU A CA 1
ATOM 1670 C C . GLU A 1 210 ? 27.639 7.041 -46.983 1.00 86.69 210 GLU A C 1
ATOM 1672 O O . GLU A 1 210 ? 27.257 6.729 -48.108 1.00 86.69 210 GLU A O 1
ATOM 1677 N N . GLY A 1 211 ? 26.819 6.967 -45.927 1.00 90.00 211 GLY A N 1
ATOM 1678 C CA . GLY A 1 211 ? 25.432 6.499 -45.998 1.00 90.00 211 GLY A CA 1
ATOM 1679 C C . GLY A 1 211 ? 25.093 5.435 -44.952 1.00 90.00 211 GLY A C 1
ATOM 1680 O O . GLY A 1 211 ? 25.711 5.362 -43.889 1.00 90.00 211 GLY A O 1
ATOM 1681 N N . TYR A 1 212 ? 24.075 4.615 -45.240 1.00 91.81 212 TYR A N 1
ATOM 1682 C CA . TYR A 1 212 ? 23.575 3.591 -44.317 1.00 91.81 212 TYR A CA 1
ATOM 1683 C C . TYR A 1 212 ? 24.120 2.196 -44.643 1.00 91.81 212 TYR A C 1
ATOM 1685 O O . TYR A 1 212 ? 23.947 1.703 -45.757 1.00 91.81 212 TYR A O 1
ATOM 1693 N N . SER A 1 213 ? 24.724 1.527 -43.659 1.00 93.19 213 SER A N 1
ATOM 1694 C CA . SER A 1 213 ? 25.260 0.169 -43.800 1.00 93.19 213 SER A CA 1
ATOM 1695 C C . SER A 1 213 ? 24.478 -0.840 -42.963 1.00 93.19 213 SER A C 1
ATOM 1697 O O . SER A 1 213 ? 24.551 -0.847 -41.734 1.00 93.19 213 SER A O 1
ATOM 1699 N N . PHE A 1 214 ? 23.791 -1.768 -43.634 1.00 90.44 214 PHE A N 1
ATOM 1700 C CA . PHE A 1 214 ? 23.066 -2.865 -42.978 1.00 90.44 214 PHE A CA 1
ATOM 1701 C C . PHE A 1 214 ? 23.992 -3.850 -42.253 1.00 90.44 214 PHE A C 1
ATOM 1703 O O . PHE A 1 214 ? 23.623 -4.416 -41.224 1.00 90.44 214 PHE A O 1
ATOM 1710 N N . VAL A 1 215 ? 25.213 -4.044 -42.758 1.00 90.12 215 VAL A N 1
ATOM 1711 C CA . VAL A 1 215 ? 26.205 -4.921 -42.117 1.00 90.12 215 VAL A CA 1
ATOM 1712 C C . VAL A 1 215 ? 26.695 -4.302 -40.809 1.00 90.12 215 VAL A C 1
ATOM 1714 O O . VAL A 1 215 ? 26.813 -5.004 -39.802 1.00 90.12 215 VAL A O 1
ATOM 1717 N N . LEU A 1 216 ? 26.951 -2.988 -40.814 1.00 88.81 216 LEU A N 1
ATOM 1718 C CA . LEU A 1 216 ? 27.364 -2.252 -39.620 1.00 88.81 216 LEU A CA 1
ATOM 1719 C C . LEU A 1 216 ? 26.224 -2.181 -38.604 1.00 88.81 216 LEU A C 1
ATOM 1721 O O . LEU A 1 216 ? 26.454 -2.487 -37.438 1.00 88.81 216 LEU A O 1
ATOM 1725 N N . MET A 1 217 ? 25.000 -1.908 -39.069 1.00 92.00 217 MET A N 1
ATOM 1726 C CA . MET A 1 217 ? 23.784 -1.950 -38.254 1.00 92.00 217 MET A CA 1
ATOM 1727 C C . MET A 1 217 ? 23.694 -3.260 -37.463 1.00 92.00 217 MET A C 1
ATOM 1729 O O . MET A 1 217 ? 23.507 -3.248 -36.251 1.00 92.00 217 MET A O 1
ATOM 1733 N N . TRP A 1 218 ? 23.876 -4.407 -38.125 1.00 91.12 218 TRP A N 1
ATOM 1734 C CA . TRP A 1 218 ? 23.777 -5.698 -37.446 1.00 91.12 218 TRP A CA 1
ATOM 1735 C C . TRP A 1 218 ? 24.965 -5.960 -36.513 1.00 91.12 218 TRP A C 1
ATOM 1737 O O . TRP A 1 218 ? 24.766 -6.300 -35.351 1.00 91.12 218 TRP A O 1
ATOM 1747 N N . LYS A 1 219 ? 26.212 -5.779 -36.974 1.00 90.12 219 LYS A N 1
ATOM 1748 C CA . LYS A 1 219 ? 27.404 -6.080 -36.157 1.00 90.12 219 LYS A CA 1
ATOM 1749 C C . LYS A 1 219 ? 27.597 -5.105 -34.994 1.00 90.12 219 LYS A C 1
ATOM 1751 O O . LYS A 1 219 ? 27.742 -5.537 -33.853 1.00 90.12 219 LYS A O 1
ATOM 1756 N N . ALA A 1 220 ? 27.640 -3.805 -35.276 1.00 89.00 220 ALA A N 1
ATOM 1757 C CA . ALA A 1 220 ? 27.856 -2.787 -34.254 1.00 89.00 220 ALA A CA 1
ATOM 1758 C C . ALA A 1 220 ? 26.628 -2.656 -33.352 1.00 89.00 220 ALA A C 1
ATOM 1760 O O . ALA A 1 220 ? 26.782 -2.609 -32.136 1.00 89.00 220 ALA A O 1
ATOM 1761 N N . GLY A 1 221 ? 25.419 -2.692 -33.914 1.00 89.56 221 GLY A N 1
ATOM 1762 C CA . GLY A 1 221 ? 24.195 -2.563 -33.133 1.00 89.56 221 GLY A CA 1
ATOM 1763 C C . GLY A 1 221 ? 23.924 -3.744 -32.201 1.00 89.56 221 GLY A C 1
ATOM 1764 O O . GLY A 1 221 ? 23.507 -3.521 -31.064 1.00 89.56 221 GLY A O 1
ATOM 1765 N N . LEU A 1 222 ? 24.242 -4.986 -32.600 1.00 90.75 222 LEU A N 1
ATOM 1766 C CA . LEU A 1 222 ? 24.194 -6.127 -31.674 1.00 90.75 222 LEU A CA 1
ATOM 1767 C C . LEU A 1 222 ? 25.188 -5.958 -30.518 1.00 90.75 222 LEU A C 1
ATOM 1769 O O . LEU A 1 222 ? 24.814 -6.169 -29.365 1.00 90.75 222 LEU A O 1
ATOM 1773 N N . ASN A 1 223 ? 26.418 -5.513 -30.795 1.00 91.88 223 ASN A N 1
ATOM 1774 C CA . ASN A 1 223 ? 27.411 -5.245 -29.750 1.00 91.88 223 ASN A CA 1
ATOM 1775 C C . ASN A 1 223 ? 26.959 -4.118 -28.807 1.00 91.88 223 ASN A C 1
ATOM 1777 O O . ASN A 1 223 ? 27.026 -4.272 -27.589 1.00 91.88 223 ASN A O 1
ATOM 1781 N N . SER A 1 224 ? 26.435 -3.014 -29.345 1.00 89.81 224 SER A N 1
ATOM 1782 C CA . SER A 1 224 ? 25.849 -1.925 -28.554 1.00 89.81 224 SER A CA 1
ATOM 1783 C C . SER A 1 224 ? 24.690 -2.410 -27.684 1.00 89.81 224 SER A C 1
ATOM 1785 O O . SER A 1 224 ? 24.571 -1.994 -26.533 1.00 89.81 224 SER A O 1
ATOM 1787 N N . GLY A 1 225 ? 23.866 -3.325 -28.193 1.00 89.19 225 GLY A N 1
ATOM 1788 C CA . GLY A 1 225 ? 22.804 -3.951 -27.417 1.00 89.19 225 GLY A CA 1
ATOM 1789 C C . GLY A 1 225 ? 23.298 -4.841 -26.284 1.00 89.19 225 GLY A C 1
ATOM 1790 O O . GLY A 1 225 ? 22.744 -4.782 -25.188 1.00 89.19 225 GLY A O 1
ATOM 1791 N N . LEU A 1 226 ? 24.360 -5.619 -26.513 1.00 90.06 226 LEU A N 1
ATOM 1792 C CA . LEU A 1 226 ? 25.008 -6.402 -25.459 1.00 90.06 226 LEU A CA 1
ATOM 1793 C C . LEU A 1 226 ? 25.579 -5.491 -24.367 1.00 90.06 226 LEU A C 1
ATOM 1795 O O . LEU A 1 226 ? 25.384 -5.774 -23.187 1.00 90.06 226 LEU A O 1
ATOM 1799 N N . TYR A 1 227 ? 26.211 -4.373 -24.736 1.00 91.94 227 TYR A N 1
ATOM 1800 C CA . TYR A 1 227 ? 26.695 -3.394 -23.759 1.00 91.94 227 TYR A CA 1
ATOM 1801 C C . TYR A 1 227 ? 25.558 -2.723 -22.990 1.00 91.94 227 TYR A C 1
ATOM 1803 O O . TYR A 1 227 ? 25.660 -2.585 -21.774 1.00 91.94 227 TYR A O 1
ATOM 1811 N N . LEU A 1 228 ? 24.461 -2.359 -23.660 1.00 90.44 228 LEU A N 1
ATOM 1812 C CA . LEU A 1 228 ? 23.276 -1.812 -22.999 1.00 90.44 228 LEU A CA 1
ATOM 1813 C C . LEU A 1 228 ? 22.697 -2.811 -21.990 1.00 90.44 228 LEU A C 1
ATOM 1815 O O . LEU A 1 228 ? 22.393 -2.435 -20.860 1.00 90.44 228 LEU A O 1
ATOM 1819 N N . LEU A 1 229 ? 22.575 -4.084 -22.375 1.00 87.94 229 LEU A N 1
ATOM 1820 C CA . LEU A 1 229 ? 22.071 -5.135 -21.495 1.00 87.94 229 LEU A CA 1
ATOM 1821 C C . LEU A 1 229 ? 23.009 -5.367 -20.303 1.00 87.94 229 LEU A C 1
ATOM 1823 O O . LEU A 1 229 ? 22.541 -5.444 -19.169 1.00 87.94 229 LEU A O 1
ATOM 1827 N N . ALA A 1 230 ? 24.320 -5.436 -20.541 1.00 89.19 230 ALA A N 1
ATOM 1828 C CA . ALA A 1 230 ? 25.321 -5.605 -19.491 1.00 89.19 230 ALA A CA 1
ATOM 1829 C C . ALA A 1 230 ? 25.324 -4.420 -18.513 1.00 89.19 230 ALA A C 1
ATOM 1831 O O . ALA A 1 230 ? 25.302 -4.626 -17.300 1.00 89.19 230 ALA A O 1
ATOM 1832 N N . ALA A 1 231 ? 25.284 -3.187 -19.027 1.00 88.62 231 ALA A N 1
ATOM 1833 C CA . ALA A 1 231 ? 25.188 -1.977 -18.218 1.00 88.62 231 ALA A CA 1
ATOM 1834 C C . ALA A 1 231 ? 23.891 -1.953 -17.401 1.00 88.62 231 ALA A C 1
ATOM 1836 O O . ALA A 1 231 ? 23.920 -1.621 -16.219 1.00 88.62 231 ALA A O 1
ATOM 1837 N N . TYR A 1 232 ? 22.769 -2.358 -18.000 1.00 86.56 232 TYR A N 1
ATOM 1838 C CA . TYR A 1 232 ? 21.486 -2.399 -17.312 1.00 86.56 232 TYR A CA 1
ATOM 1839 C C . TYR A 1 232 ? 21.452 -3.449 -16.196 1.00 86.56 232 TYR A C 1
ATOM 1841 O O . TYR A 1 232 ? 21.044 -3.136 -15.083 1.00 86.56 232 TYR A O 1
ATOM 1849 N N . ILE A 1 233 ? 21.901 -4.682 -16.458 1.00 83.75 233 ILE A N 1
ATOM 1850 C CA . ILE A 1 233 ? 21.960 -5.744 -15.439 1.00 83.75 233 ILE A CA 1
ATOM 1851 C C . ILE A 1 233 ? 22.927 -5.345 -14.319 1.00 83.75 233 ILE A C 1
ATOM 1853 O O . ILE A 1 233 ? 22.590 -5.477 -13.146 1.00 83.75 233 ILE A O 1
ATOM 1857 N N . SER A 1 234 ? 24.097 -4.807 -14.668 1.00 85.62 234 SER A N 1
ATOM 1858 C CA . SER A 1 234 ? 25.056 -4.293 -13.689 1.00 85.62 234 SER A CA 1
ATOM 1859 C C . SER A 1 234 ? 24.425 -3.200 -12.821 1.00 85.62 234 SER A C 1
ATOM 1861 O O . SER A 1 234 ? 24.412 -3.318 -11.600 1.00 85.62 234 SER A O 1
ATOM 1863 N N . GLY A 1 235 ? 23.794 -2.193 -13.430 1.00 83.56 235 GLY A N 1
ATOM 1864 C CA . GLY A 1 23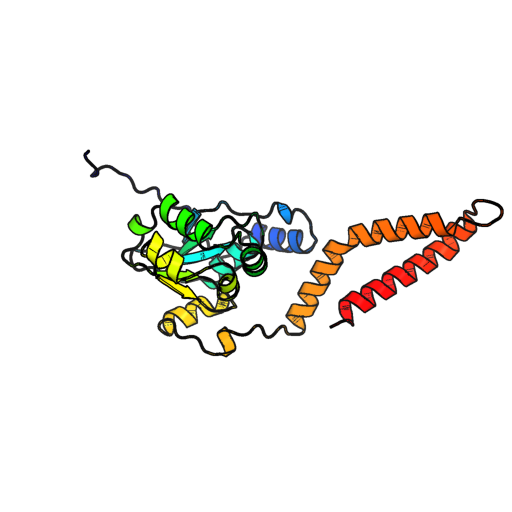5 ? 23.107 -1.127 -12.700 1.00 83.56 235 GLY A CA 1
ATOM 1865 C C . GLY A 1 235 ? 21.943 -1.625 -11.840 1.00 83.56 235 GLY A C 1
ATOM 1866 O O . GLY A 1 235 ? 21.743 -1.123 -10.745 1.00 83.56 235 GLY A O 1
ATOM 1867 N N . ALA A 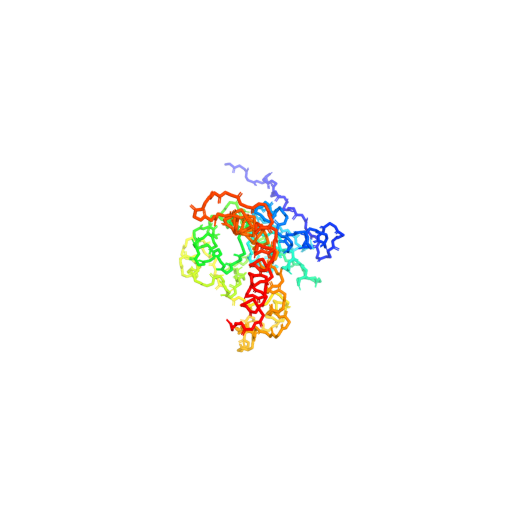1 236 ? 21.198 -2.634 -12.290 1.00 78.88 236 ALA A N 1
ATOM 1868 C CA . ALA A 1 236 ? 20.034 -3.144 -11.570 1.00 78.88 236 ALA A CA 1
ATOM 1869 C C . ALA A 1 236 ? 20.396 -4.036 -10.362 1.00 78.88 236 ALA A C 1
ATOM 1871 O O . ALA A 1 236 ? 19.631 -4.094 -9.399 1.00 78.88 236 ALA A O 1
ATOM 1872 N N . PHE A 1 237 ? 21.525 -4.754 -10.414 1.00 76.56 237 PHE A N 1
ATOM 1873 C CA . PHE A 1 237 ? 21.914 -5.731 -9.384 1.00 76.56 237 PHE A CA 1
ATOM 1874 C C . PHE A 1 237 ? 23.125 -5.322 -8.536 1.00 76.56 237 PHE A C 1
ATOM 1876 O O . PHE A 1 237 ? 23.247 -5.797 -7.408 1.00 76.56 237 PHE A O 1
ATOM 1883 N N . LEU A 1 238 ? 24.032 -4.498 -9.069 1.00 76.44 238 LEU A N 1
ATOM 1884 C CA . LEU A 1 238 ? 25.273 -4.100 -8.394 1.00 76.44 238 LEU A CA 1
ATOM 1885 C C . LEU A 1 238 ? 25.225 -2.672 -7.840 1.00 76.44 238 LEU A C 1
ATOM 1887 O O . LEU A 1 238 ? 26.047 -2.344 -6.985 1.00 76.44 238 LEU A O 1
ATOM 1891 N N . ALA A 1 239 ? 24.291 -1.829 -8.295 1.00 66.31 239 ALA A N 1
ATOM 1892 C CA . ALA A 1 239 ? 24.095 -0.514 -7.695 1.00 66.31 239 ALA A CA 1
ATOM 1893 C C . ALA A 1 239 ? 23.270 -0.629 -6.391 1.00 66.31 239 ALA A C 1
ATOM 1895 O O . ALA A 1 239 ? 22.341 -1.440 -6.335 1.00 66.31 239 ALA A O 1
ATOM 1896 N N . PRO A 1 240 ? 23.637 0.126 -5.337 1.00 50.38 240 PRO A N 1
ATOM 1897 C CA . PRO A 1 240 ? 22.992 0.074 -4.024 1.00 50.38 240 PRO A CA 1
ATOM 1898 C C . PRO A 1 240 ? 21.572 0.648 -3.990 1.00 50.38 240 PRO A C 1
ATOM 1900 O O . PRO A 1 240 ? 21.288 1.605 -4.746 1.00 50.38 240 PRO A O 1
#

Secondary structure (DSSP, 8-state):
---TT----PPPEE-SSPPHHHHHHHHHHHTTSSGGG-BPPSEEEEESS--TTS-EEEEESBHHHHHHHHHHTTT--EEEEEE--TT--HHHHHHTTSSSHHHHHHHHHHTTGGGT-SS-EEEE-GGGTTT--HHHHHHHHSPEEEE--SSGGGHHHHHHTTT---SGGG-----HHHHHHHHHHHHHHHHHHHHHHHHHHHHHTTEETTEE-HHHHHHHHHHHHHHHHHHHHHHHHH--

Foldseek 3Di:
DDPVPDDQPDAAEDELDDDPCNVVVVVCVLLVHCQLVQFDDFAKYWYDAAAQAAAEEEFERQVVGVNQLSNLCPPGTHMYGYFYQSNDGQLVSLVVLSLAQVRVLVRCVVNVCVVGYVDQEYAYELSNVSHYDQVSNCVRRVHGYQHFFNGSNCRVVCVVVVNDDDPVRHDDPCDPVVLVSVLSSVCSVCVVVLVVVLVVLLQVQQDDPVGGDPVSSVPVSVVVSVVSVVVSVCCSNVPD

Radius of gyration: 23.74 Å; chains: 1; bounding box: 68×36×70 Å

Sequence (240 aa):
MDFSTLTVVRPPEVNSSWSLEDHLGTLRVRFSIGRNRYRVKPGLYRLGRPGKDSEVIVTANYKLSFDQVRRSLSGLDAWILVLETYGINVWCAAGKGTFGSDELIRQVRETQLTLYVSHRRLIVPQLGAPGVSAQKVKEASGFSVRFGPVRSEDIKEYISANYKKDEAARTVKFEFKDRLILTAVELANSLRYLFVAFILLLLLSGIHSEGYSFVLMWKAGLNSGLYLLAAYISGAFLAP

pLDDT: mean 91.81, std 9.17, range [42.72, 98.75]